Protein AF-0000000076570878 (afdb_homodimer)

Solvent-accessible surface area (backbone atoms only — not comparable to full-atom values): 19195 Å² total; per-residue (Å²): 128,80,70,72,69,64,63,52,43,42,76,38,81,51,67,54,86,70,84,73,64,88,57,46,42,65,52,24,29,23,37,37,39,27,35,62,87,38,57,29,33,36,25,44,40,26,52,68,58,99,36,77,41,71,82,36,70,34,57,38,67,75,44,36,74,38,49,40,57,62,33,54,38,59,41,52,81,84,68,78,81,51,61,27,42,38,36,24,10,52,54,16,34,38,41,32,28,35,74,43,67,39,93,84,42,74,84,57,44,41,49,40,75,73,46,77,46,79,50,98,32,37,30,41,31,49,44,57,71,30,28,62,80,68,79,78,49,56,27,40,40,37,33,32,86,83,36,78,43,77,47,60,78,55,62,69,57,51,49,53,52,49,52,54,49,47,56,50,41,56,69,59,62,58,69,120,126,80,68,72,70,64,63,50,44,42,78,39,81,52,67,53,89,70,82,72,63,90,55,47,42,65,51,25,29,23,37,37,39,29,33,62,87,40,57,28,33,35,26,44,42,26,53,67,54,102,36,78,42,71,79,34,71,32,57,38,67,75,45,37,74,38,51,39,56,63,32,52,38,59,41,53,81,83,68,78,83,50,61,26,42,38,35,23,11,53,53,16,36,38,42,31,28,37,75,42,68,38,93,84,43,75,86,55,42,41,50,41,74,73,45,76,46,79,52,101,32,36,29,40,31,49,42,59,71,30,29,64,80,68,78,78,50,56,26,40,40,36,33,33,85,83,37,79,43,78,47,60,78,55,63,67,57,52,50,52,52,51,53,53,48,49,55,50,40,58,70,61,63,63,66,122

Sequence (352 aa):
MVVRHTSFVLALPLPTSDVGSSCASVHDFSLLVCSGLEPAVVYRFPFLNRGLTPTHRVELPRSADFDHVNCACVGDLDFDGRPEIVVGTVGEQLLFYRRVEAAQNADSGRYELAYRHRMAGPVHSLLYGGDFLGDGLKCVAVLTSQGLHLLQCSLDFCIDLLASRLDSCDAETLICMVVRHTSFVLALPLPTSDVGSSCASVHDFSLLVCSGLEPAVVYRFPFLNRGLTPTHRVELPRSADFDHVNCACVGDLDFDGRPEIVVGTVGEQLLFYRRVEAAQNADSGRYELAYRHRMAGPVHSLLYGGDFLGDGLKCVAVLTSQGLHLLQCSLDFCIDLLASRLDSCDAETLIC

Organism: Mesocestoides corti (NCBI:txid53468)

pLDDT: mean 80.42, std 17.21, range [19.34, 98.12]

InterPro domains:
  IPR028994 Integrin alpha, N-terminal [SSF69318] (49-142)
  IPR029982 Kaptin [PTHR15435] (27-168)

Nearest PDB structures (foldseek):
  6x08-assembly1_A  TM=5.982E-01  e=5.195E-03  Saccharomyces cerevisiae S288C
  8adl-assembly1_L  TM=5.476E-01  e=1.228E-02  Saccharomyces cerevisiae
  8j07-assembly1_s1  TM=5.067E-01  e=6.509E-02  Homo sapiens
  8etg-assembly1_m  TM=4.281E-01  e=8.071E-02  Schizosaccharomyces pombe
  7v7b-assembly1_B  TM=3.939E-01  e=1.056E-01  Homo sapiens

Radius of gyration: 21.49 Å; Cα contacts (8 Å, |Δi|>4): 772; chains: 2; bounding box: 46×60×62 Å

Foldseek 3Di:
DPPPFDKDKDKAQFADPPPDDPDDDPQRIWMWIWTWQDFIWIQHRLPVDVGRDSPQIETDPCNNVQTTWAEKYWDDQVPPPGIWIWTFFQSQKIWIWDWDADPPDNSNIYIDGDDMDGHPGGWHYWDWDDPPVPPPFIWIWTQGPVGIDTHHDDPVSVVVVVVVVVVVCCVPPVPD/DPPVFDKDKDKAQFADPPPDDPDDDPQRIWMWIWTWQDFIWIQHRLPVDVGRDSPQIETDPCNNVQTTWAEKYWDDQVPPPGIWIWTFFQSQKIWIWDWDADPPDNSNIYIDGDDMDGHPGGWNYWDWDDPPVPPPFIWIWTQHPVGIDTHHDDPVSVVVVVVVVVVVCVVPPVPD

Structure (mmCIF, N/CA/C/O backbone):
data_AF-0000000076570878-model_v1
#
loop_
_entity.id
_entity.type
_entity.pdbx_description
1 polymer 'Uncharacterized protein'
#
loop_
_atom_site.group_PDB
_atom_site.id
_atom_site.type_symbol
_atom_site.label_atom_id
_atom_site.label_alt_id
_atom_site.label_comp_id
_atom_site.label_asym_id
_atom_site.label_entity_id
_atom_site.label_seq_id
_atom_site.pdbx_PDB_ins_code
_atom_site.Cartn_x
_atom_site.Cartn_y
_atom_site.Cartn_z
_atom_site.occupancy
_atom_site.B_iso_or_equiv
_atom_site.auth_seq_id
_atom_site.auth_comp_id
_atom_site.auth_asym_id
_atom_site.auth_atom_id
_atom_site.pdbx_PDB_model_num
ATOM 1 N N . MET A 1 1 ? 22.438 -10.258 21.359 1 19.34 1 MET A N 1
ATOM 2 C CA . MET A 1 1 ? 21.016 -10.297 21.016 1 19.34 1 MET A CA 1
ATOM 3 C C . MET A 1 1 ? 20.734 -9.492 19.75 1 19.34 1 MET A C 1
ATOM 5 O O . MET A 1 1 ? 20.922 -8.273 19.734 1 19.34 1 MET A O 1
ATOM 9 N N . VAL A 1 2 ? 21.125 -9.977 18.656 1 26.73 2 VAL A N 1
ATOM 10 C CA . VAL A 1 2 ? 21.031 -9.266 17.391 1 26.73 2 VAL A CA 1
ATOM 11 C C . VAL A 1 2 ? 19.609 -8.734 17.203 1 26.73 2 VAL A C 1
ATOM 13 O O . VAL A 1 2 ? 18.656 -9.5 17.219 1 26.73 2 VAL A O 1
ATOM 16 N N . VAL A 1 3 ? 19.375 -7.633 17.859 1 33.94 3 VAL A N 1
ATOM 17 C CA . VAL A 1 3 ? 18.125 -6.914 17.625 1 33.94 3 VAL A CA 1
ATOM 18 C C . VAL A 1 3 ? 17.828 -6.895 16.125 1 33.94 3 VAL A C 1
ATOM 20 O O . VAL A 1 3 ? 18.594 -6.336 15.336 1 33.94 3 VAL A O 1
ATOM 23 N N . ARG A 1 4 ? 17.391 -7.996 15.633 1 40 4 ARG A N 1
ATOM 24 C CA . ARG A 1 4 ? 16.969 -8 14.234 1 40 4 ARG A CA 1
ATOM 25 C C . ARG A 1 4 ? 16.219 -6.727 13.883 1 40 4 ARG A C 1
ATOM 27 O O . ARG A 1 4 ? 15.18 -6.426 14.492 1 40 4 ARG A O 1
ATOM 34 N N . HIS A 1 5 ? 17.031 -5.637 13.703 1 49.31 5 HIS A N 1
ATOM 35 C CA . HIS A 1 5 ? 16.469 -4.379 13.25 1 49.31 5 HIS A CA 1
ATOM 36 C C . HIS A 1 5 ? 15.43 -4.613 12.148 1 49.31 5 HIS A C 1
ATOM 38 O O . HIS A 1 5 ? 15.742 -5.219 11.117 1 49.31 5 HIS A O 1
ATOM 44 N N . THR A 1 6 ? 14.188 -4.863 12.555 1 62.09 6 THR A N 1
ATOM 45 C CA . THR A 1 6 ? 13.109 -5.184 11.625 1 62.09 6 THR A CA 1
ATOM 46 C C . THR A 1 6 ? 12.805 -3.988 10.727 1 62.09 6 THR A C 1
ATOM 48 O O . THR A 1 6 ? 12.508 -2.895 11.211 1 62.09 6 THR A O 1
ATOM 51 N N . SER A 1 7 ? 13.539 -3.887 9.547 1 73.88 7 SER A N 1
ATOM 52 C CA . SER A 1 7 ? 13.242 -2.848 8.57 1 73.88 7 SER A CA 1
ATOM 53 C C . SER A 1 7 ? 12.156 -3.303 7.594 1 73.88 7 SER A C 1
ATOM 55 O O . SER A 1 7 ? 11.984 -4.5 7.371 1 73.88 7 SER A O 1
ATOM 57 N N . PHE A 1 8 ? 11.227 -2.359 7.344 1 81.5 8 PHE A N 1
ATOM 58 C CA . PHE A 1 8 ? 10.289 -2.666 6.277 1 81.5 8 PHE A CA 1
ATOM 59 C C . PHE A 1 8 ? 10.273 -1.558 5.23 1 81.5 8 PHE A C 1
ATOM 61 O O . PHE A 1 8 ? 10.688 -0.431 5.508 1 81.5 8 PHE A O 1
ATOM 68 N N . VAL A 1 9 ? 9.961 -1.953 4.055 1 86.12 9 VAL A N 1
ATOM 69 C CA . VAL A 1 9 ? 10 -1.054 2.906 1 86.12 9 VAL A CA 1
ATOM 70 C C . VAL A 1 9 ? 8.609 -0.957 2.279 1 86.12 9 VAL A C 1
ATOM 72 O O . VAL A 1 9 ? 7.949 -1.975 2.064 1 86.12 9 VAL A O 1
ATOM 75 N N . LEU A 1 10 ? 8.25 0.24 2.018 1 88.69 10 LEU A N 1
ATOM 76 C CA . LEU A 1 10 ? 6.98 0.502 1.347 1 88.69 10 LEU A CA 1
ATOM 77 C C . LEU A 1 10 ? 7.203 1.235 0.028 1 88.69 10 LEU A C 1
ATOM 79 O O . LEU A 1 10 ? 8.023 2.152 -0.046 1 88.69 10 LEU A O 1
ATOM 83 N N . ALA A 1 11 ? 6.504 0.812 -0.961 1 85.5 11 ALA A N 1
ATOM 84 C CA . ALA A 1 11 ? 6.496 1.554 -2.219 1 85.5 11 ALA A CA 1
ATOM 85 C C . ALA A 1 11 ? 5.438 2.654 -2.199 1 85.5 11 ALA A C 1
ATOM 87 O O . ALA A 1 11 ? 4.277 2.402 -1.871 1 85.5 11 ALA A O 1
ATOM 88 N N . LEU A 1 12 ? 5.887 3.801 -2.518 1 89 12 LEU A N 1
ATOM 89 C CA . LEU A 1 12 ? 4.992 4.953 -2.541 1 89 12 LEU A CA 1
ATOM 90 C C . LEU A 1 12 ? 4.867 5.516 -3.953 1 89 12 LEU A C 1
ATOM 92 O O . LEU A 1 12 ? 5.879 5.797 -4.602 1 89 12 LEU A O 1
ATOM 96 N N . PRO A 1 13 ? 3.684 5.664 -4.449 1 85.31 13 PRO A N 1
ATOM 97 C CA . PRO A 1 13 ? 3.531 6.328 -5.746 1 85.31 13 PRO A CA 1
ATOM 98 C C . PRO A 1 13 ? 3.738 7.836 -5.668 1 85.31 13 PRO A C 1
ATOM 100 O O . PRO A 1 13 ? 2.838 8.57 -5.246 1 85.31 13 PRO A O 1
ATOM 103 N N . LEU A 1 14 ? 4.891 8.273 -5.957 1 85.44 14 LEU A N 1
ATOM 104 C CA . LEU A 1 14 ? 5.258 9.688 -5.98 1 85.44 14 LEU A CA 1
ATOM 105 C C . LEU A 1 14 ? 5.727 10.102 -7.371 1 85.44 14 LEU A C 1
ATOM 107 O O . LEU A 1 14 ? 6.918 10.039 -7.676 1 85.44 14 LEU A O 1
ATOM 111 N N . PRO A 1 15 ? 4.684 10.406 -8.211 1 73.62 15 PRO A N 1
ATOM 112 C CA . PRO A 1 15 ? 5.039 10.703 -9.602 1 73.62 15 PRO A CA 1
ATOM 113 C C . PRO A 1 15 ? 6.016 11.867 -9.727 1 73.62 15 PRO A C 1
ATOM 115 O O . PRO A 1 15 ? 6.027 12.758 -8.875 1 73.62 15 PRO A O 1
ATOM 118 N N . THR A 1 16 ? 6.844 11.531 -10.664 1 65.25 16 THR A N 1
ATOM 119 C CA . THR A 1 16 ? 7.711 12.648 -11.031 1 65.25 16 THR A CA 1
ATOM 120 C C . THR A 1 16 ? 6.922 13.711 -11.789 1 65.25 16 THR A C 1
ATOM 122 O O . THR A 1 16 ? 5.816 13.453 -12.266 1 65.25 16 THR A O 1
ATOM 125 N N . SER A 1 17 ? 7.043 14.977 -11.586 1 55.97 17 SER A N 1
ATOM 126 C CA . SER A 1 17 ? 6.379 16.125 -12.188 1 55.97 17 SER A CA 1
ATOM 127 C C . SER A 1 17 ? 5.832 15.797 -13.57 1 55.97 17 SER 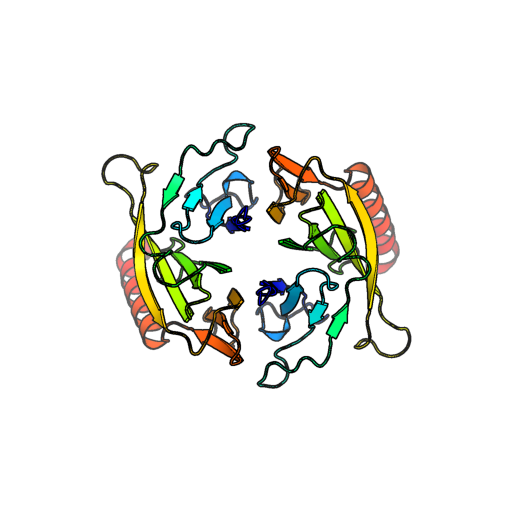A C 1
ATOM 129 O O . SER A 1 17 ? 5.051 16.562 -14.133 1 55.97 17 SER A O 1
ATOM 131 N N . ASP A 1 18 ? 6.207 14.664 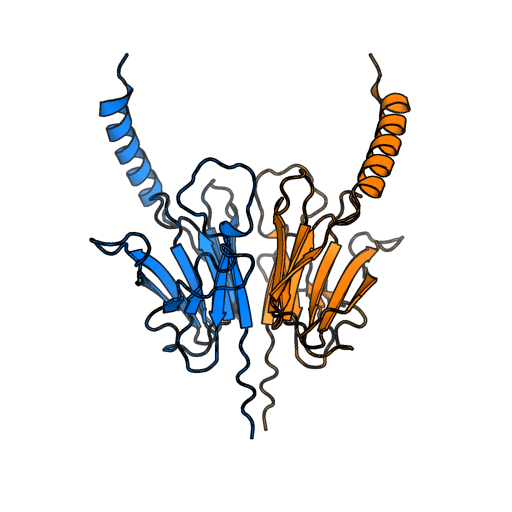-14.188 1 49.09 18 ASP A N 1
ATOM 132 C CA . ASP A 1 18 ? 5.773 14.641 -15.578 1 49.09 18 ASP A CA 1
ATOM 133 C C . ASP A 1 18 ? 4.348 14.109 -15.703 1 49.09 18 ASP A C 1
ATOM 135 O O . ASP A 1 18 ? 4.07 12.961 -15.344 1 49.09 18 ASP A O 1
ATOM 139 N N . VAL A 1 19 ? 3.309 14.992 -15.406 1 48.91 19 VAL A N 1
ATOM 140 C CA . VAL A 1 19 ? 1.851 14.945 -15.43 1 48.91 19 VAL A CA 1
ATOM 141 C C . VAL A 1 19 ? 1.383 13.914 -16.453 1 48.91 19 VAL A C 1
ATOM 143 O O . VAL A 1 19 ? 0.275 13.383 -16.344 1 48.91 19 VAL A O 1
ATOM 146 N N . GLY A 1 20 ? 2.074 13.688 -17.531 1 43.69 20 GLY A N 1
ATOM 147 C CA . GLY A 1 20 ? 1.365 13.273 -18.734 1 43.69 20 GLY A CA 1
ATOM 148 C C . GLY A 1 20 ? 1.377 11.773 -18.938 1 43.69 20 GLY A C 1
ATOM 149 O O . GLY A 1 20 ? 0.851 11.273 -19.938 1 43.69 20 GLY A O 1
ATOM 150 N N . SER A 1 21 ? 2.256 11.055 -18.359 1 48.81 21 SER A N 1
ATOM 151 C CA . SER A 1 21 ? 2.33 9.719 -18.953 1 48.81 21 SER A CA 1
ATOM 152 C C . SER A 1 21 ? 1.403 8.75 -18.234 1 48.81 21 SER A C 1
ATOM 154 O O . SER A 1 21 ? 1.373 8.703 -17 1 48.81 21 SER A O 1
ATOM 156 N N . SER A 1 22 ? 0.279 8.453 -18.812 1 52.78 22 SER A N 1
ATOM 157 C CA . SER A 1 22 ? -0.758 7.488 -18.469 1 52.78 22 SER A CA 1
ATOM 158 C C . SER A 1 22 ? -0.151 6.164 -18.016 1 52.78 22 SER A C 1
ATOM 160 O O . SER A 1 22 ? -0.85 5.309 -17.469 1 52.78 22 SER A O 1
ATOM 162 N N . CYS A 1 23 ? 1.191 6.004 -18.328 1 58.09 23 CYS A N 1
ATOM 163 C CA . CYS A 1 23 ? 1.759 4.691 -18.047 1 58.09 23 CYS A CA 1
ATOM 164 C C . CYS A 1 23 ? 2.592 4.719 -16.766 1 58.09 23 CYS A C 1
ATOM 166 O O . CYS A 1 23 ? 3.529 5.512 -16.656 1 58.09 23 CYS A O 1
ATOM 168 N N . ALA A 1 24 ? 2.109 4.184 -15.758 1 65.94 24 ALA A N 1
ATOM 169 C CA . ALA A 1 24 ? 2.887 4.066 -14.531 1 65.94 24 ALA A CA 1
ATOM 170 C C . ALA A 1 24 ? 4.258 3.453 -14.805 1 65.94 24 ALA A C 1
ATOM 172 O O . ALA A 1 24 ? 4.363 2.438 -15.492 1 65.94 24 ALA A O 1
ATOM 173 N N . SER A 1 25 ? 5.301 4.289 -14.68 1 74.5 25 SER A N 1
ATOM 174 C CA . SER A 1 25 ? 6.684 3.836 -14.797 1 74.5 25 SER A CA 1
ATOM 175 C C . SER A 1 25 ? 7.289 3.559 -13.422 1 74.5 25 SER A C 1
ATOM 177 O O . SER A 1 25 ? 6.809 4.074 -12.414 1 74.5 25 SER A O 1
ATOM 179 N N . VAL A 1 26 ? 8.188 2.637 -13.383 1 75.25 26 VAL A N 1
ATOM 180 C CA . VAL A 1 26 ? 8.875 2.332 -12.133 1 75.25 26 VAL A CA 1
ATOM 181 C C . VAL A 1 26 ? 9.484 3.607 -11.562 1 75.25 26 VAL A C 1
ATOM 183 O O . VAL A 1 26 ? 9.664 3.721 -10.344 1 75.25 26 VAL A O 1
ATOM 186 N N . HIS A 1 27 ? 9.656 4.586 -12.398 1 76.81 27 HIS A N 1
ATOM 187 C CA . HIS A 1 27 ? 10.273 5.836 -11.961 1 76.81 27 HIS A CA 1
ATOM 188 C C . HIS A 1 27 ? 9.289 6.699 -11.188 1 76.81 27 HIS A C 1
ATOM 190 O O . HIS A 1 27 ? 9.68 7.68 -10.547 1 76.81 27 HIS A O 1
ATOM 196 N N . ASP A 1 28 ? 8.086 6.266 -11.227 1 78.94 28 ASP A N 1
ATOM 197 C CA . ASP A 1 28 ? 7.055 7.043 -10.547 1 78.94 28 ASP A CA 1
ATOM 198 C C . ASP A 1 28 ? 6.902 6.602 -9.094 1 78.94 28 ASP A C 1
ATOM 200 O O . ASP A 1 28 ? 6.074 7.141 -8.359 1 78.94 28 ASP A O 1
ATOM 204 N N . PHE A 1 29 ? 7.789 5.691 -8.742 1 83.38 29 PHE A N 1
ATOM 205 C CA . PHE A 1 29 ? 7.656 5.18 -7.383 1 83.38 29 PHE A CA 1
ATOM 206 C C . PHE A 1 29 ? 8.891 5.512 -6.555 1 83.38 29 PHE A C 1
ATOM 208 O O . PHE A 1 29 ? 10.008 5.547 -7.078 1 83.38 29 PHE A O 1
ATOM 215 N N . SER A 1 30 ? 8.656 5.805 -5.355 1 88.25 30 SER A N 1
ATOM 216 C CA . SER A 1 30 ? 9.695 5.98 -4.348 1 88.25 30 SER A CA 1
ATOM 217 C C . SER A 1 30 ? 9.617 4.898 -3.273 1 88.25 30 SER A C 1
ATOM 219 O O . SER A 1 30 ? 8.633 4.156 -3.209 1 88.25 30 SER A O 1
ATOM 221 N N . LEU A 1 31 ? 10.656 4.812 -2.535 1 89.75 31 LEU A N 1
ATOM 222 C CA . LEU A 1 31 ? 10.688 3.812 -1.472 1 89.75 31 LEU A CA 1
ATOM 223 C C . LEU A 1 31 ? 10.773 4.48 -0.103 1 89.75 31 LEU A C 1
ATOM 225 O O . LEU A 1 31 ? 11.578 5.391 0.099 1 89.75 31 LEU A O 1
ATOM 229 N N . LEU A 1 32 ? 9.875 4.062 0.724 1 92.44 32 LEU A N 1
ATOM 230 C CA . LEU A 1 32 ? 9.969 4.445 2.129 1 92.44 32 LEU A CA 1
ATOM 231 C C . LEU A 1 32 ? 10.562 3.316 2.963 1 92.44 32 LEU A C 1
ATOM 233 O O . LEU A 1 32 ? 10.008 2.219 3.02 1 92.44 32 LEU A O 1
ATOM 237 N N . VAL A 1 33 ? 11.633 3.609 3.566 1 91.31 33 VAL A N 1
ATOM 238 C CA . VAL A 1 33 ? 12.312 2.637 4.414 1 91.31 33 VAL A CA 1
ATOM 239 C C . VAL A 1 33 ? 12.141 3.023 5.883 1 91.31 33 VAL A C 1
ATOM 241 O O . VAL A 1 33 ? 12.477 4.145 6.277 1 91.31 33 VAL A O 1
ATOM 244 N N . CYS A 1 34 ? 11.586 2.1 6.547 1 91.19 34 CYS A N 1
ATOM 245 C CA . CYS A 1 34 ? 11.352 2.318 7.969 1 91.19 34 CYS A CA 1
ATOM 246 C C . CYS A 1 34 ? 12.156 1.336 8.812 1 91.19 34 CYS A C 1
ATOM 248 O O . CYS A 1 34 ? 12.273 0.16 8.461 1 91.19 34 CYS A O 1
ATOM 250 N N . SER A 1 35 ? 12.758 1.812 9.758 1 83.12 35 SER A N 1
ATOM 251 C CA . SER A 1 35 ? 13.531 1.003 10.695 1 83.12 35 SER A CA 1
ATOM 252 C C . SER A 1 35 ? 13.227 1.389 12.141 1 83.12 35 SER A C 1
ATOM 254 O O . SER A 1 35 ? 12.586 2.408 12.398 1 83.12 35 SER A O 1
ATOM 256 N N . GLY A 1 36 ? 13.617 0.394 12.961 1 77.56 36 GLY A N 1
ATOM 257 C CA . GLY A 1 36 ? 13.445 0.714 14.375 1 77.56 36 GLY A CA 1
ATOM 258 C C . GLY A 1 36 ? 14.383 1.807 14.852 1 77.56 36 GLY A C 1
ATOM 259 O O . GLY A 1 36 ? 15.555 1.834 14.484 1 77.56 36 GLY A O 1
ATOM 260 N N . LEU A 1 37 ? 14.047 2.709 15.539 1 80.12 37 LEU A N 1
ATOM 261 C CA . LEU A 1 37 ? 14.742 3.73 16.312 1 80.12 37 LEU A CA 1
ATOM 262 C C . LEU A 1 37 ? 15.43 4.734 15.398 1 80.12 37 LEU A C 1
ATOM 264 O O . LEU A 1 37 ? 16.219 5.57 15.859 1 80.12 37 LEU A O 1
ATOM 268 N N . GLU A 1 38 ? 15.438 4.637 13.977 1 88.94 38 GLU A N 1
ATOM 269 C CA . GLU A 1 38 ? 15.945 5.617 13.023 1 88.94 38 GLU A CA 1
ATOM 270 C C . GLU A 1 38 ? 14.805 6.273 12.25 1 88.94 38 GLU A C 1
ATOM 272 O O . GLU A 1 38 ? 13.742 5.676 12.07 1 88.94 38 GLU A O 1
ATOM 277 N N . PRO A 1 39 ? 15.156 7.465 11.953 1 93.5 39 PRO A N 1
ATOM 278 C CA . PRO A 1 39 ? 14.117 8.117 11.148 1 93.5 39 PRO A CA 1
ATOM 279 C C . PRO A 1 39 ? 13.828 7.383 9.844 1 93.5 39 PRO A C 1
ATOM 281 O O . PRO A 1 39 ? 14.734 6.785 9.258 1 93.5 39 PRO A O 1
ATOM 284 N N . ALA A 1 40 ? 12.586 7.375 9.477 1 95.5 40 ALA A N 1
ATOM 285 C CA . ALA A 1 40 ? 12.211 6.828 8.18 1 95.5 40 ALA A CA 1
ATOM 286 C C . ALA A 1 40 ? 12.859 7.621 7.043 1 95.5 40 ALA A C 1
ATOM 288 O O . ALA A 1 40 ? 13.062 8.828 7.16 1 95.5 40 ALA A O 1
ATOM 289 N N . VAL A 1 41 ? 13.172 6.918 5.949 1 93.81 41 VAL A N 1
ATOM 290 C CA . VAL A 1 41 ? 13.883 7.527 4.828 1 93.81 41 VAL A CA 1
ATOM 291 C C . VAL A 1 41 ? 13.133 7.242 3.527 1 93.81 41 VAL A C 1
ATOM 293 O O . VAL A 1 41 ? 12.672 6.121 3.303 1 93.81 41 VAL A O 1
ATOM 296 N N . VAL A 1 42 ? 13.016 8.266 2.73 1 93.25 42 VAL A N 1
ATOM 297 C CA . VAL A 1 42 ? 12.422 8.125 1.405 1 93.25 42 VAL A CA 1
ATOM 298 C C . VAL A 1 42 ? 13.523 8.133 0.344 1 93.25 42 VAL A C 1
ATOM 300 O O . VAL A 1 42 ? 14.344 9.055 0.304 1 93.25 42 VAL A O 1
ATOM 303 N N . TYR A 1 43 ? 13.555 7.145 -0.414 1 89.19 43 TYR A N 1
ATOM 304 C CA . TYR A 1 43 ? 14.398 7.105 -1.603 1 89.19 43 TYR A CA 1
ATOM 305 C C . TYR A 1 43 ? 13.602 7.473 -2.85 1 89.19 43 TYR A C 1
ATOM 307 O O . TYR A 1 43 ? 12.734 6.715 -3.283 1 89.19 43 TYR A O 1
ATOM 315 N N . ARG A 1 44 ? 13.977 8.516 -3.332 1 86.06 44 ARG A N 1
ATOM 316 C CA . ARG A 1 44 ? 13.273 8.984 -4.52 1 86.06 44 ARG A CA 1
ATOM 317 C C . ARG A 1 44 ? 13.93 8.453 -5.789 1 86.06 44 ARG A C 1
ATOM 319 O O . ARG A 1 44 ? 15.164 8.383 -5.871 1 86.06 44 ARG A O 1
ATOM 326 N N . PHE A 1 45 ? 13.172 8.031 -6.746 1 79.56 45 PHE A N 1
ATOM 327 C CA . PHE A 1 45 ? 13.609 7.535 -8.047 1 79.56 45 PHE A CA 1
ATOM 328 C C . PHE A 1 45 ? 14.672 6.461 -7.887 1 79.56 45 PHE A C 1
ATOM 330 O O . PHE A 1 45 ? 15.727 6.523 -8.523 1 79.56 45 PHE A O 1
ATOM 337 N N . PRO A 1 46 ? 14.375 5.527 -7.16 1 77.19 46 PRO A N 1
ATOM 338 C CA . PRO A 1 46 ? 15.406 4.527 -6.871 1 77.19 46 PRO A CA 1
ATOM 339 C C . PRO A 1 46 ? 15.75 3.666 -8.086 1 77.19 46 PRO A C 1
ATOM 341 O O . PRO A 1 46 ? 16.797 3.012 -8.102 1 77.19 46 PRO A O 1
ATOM 344 N N . PHE A 1 47 ? 14.984 3.738 -9.078 1 73.5 47 PHE A N 1
ATOM 345 C CA . PHE A 1 47 ? 15.172 2.793 -10.172 1 73.5 47 PHE A CA 1
ATOM 346 C C . PHE A 1 47 ? 15.594 3.518 -11.445 1 73.5 47 PHE A C 1
ATOM 348 O O . PHE A 1 47 ? 15.484 2.965 -12.547 1 73.5 47 PHE A O 1
ATOM 355 N N . LEU A 1 48 ? 15.891 4.672 -11.398 1 64.62 48 LEU A N 1
ATOM 356 C CA . LEU A 1 48 ? 16.25 5.445 -12.586 1 64.62 48 LEU A CA 1
ATOM 357 C C . LEU A 1 48 ? 17.438 4.809 -13.305 1 64.62 48 LEU A C 1
ATOM 359 O O . LEU A 1 48 ? 17.453 4.727 -14.531 1 64.62 48 LEU A O 1
ATOM 363 N N . ASN A 1 49 ? 18.453 4.441 -12.578 1 58.88 49 ASN A N 1
ATOM 364 C CA . ASN A 1 49 ? 19.625 3.896 -13.273 1 58.88 49 ASN A CA 1
ATOM 365 C C . ASN A 1 49 ? 19.703 2.379 -13.133 1 58.88 49 ASN A C 1
ATOM 367 O O . ASN A 1 49 ? 19.938 1.862 -12.039 1 58.88 49 ASN A O 1
ATOM 371 N N . ARG A 1 50 ? 19.141 1.673 -14.18 1 56.47 50 ARG A N 1
ATOM 372 C CA . ARG A 1 50 ? 19.172 0.221 -14.32 1 56.47 50 ARG A CA 1
ATOM 373 C C . ARG A 1 50 ? 19.609 -0.442 -13.016 1 56.47 50 ARG A C 1
ATOM 375 O O . ARG A 1 50 ? 19.875 -1.646 -12.984 1 56.47 50 ARG A O 1
ATOM 382 N N . GLY A 1 51 ? 19.422 0.268 -11.891 1 58.72 51 GLY A N 1
ATOM 383 C CA . GLY A 1 51 ? 19.703 -0.267 -10.57 1 58.72 51 GLY A CA 1
ATOM 384 C C . GLY A 1 51 ? 19.109 0.558 -9.445 1 58.72 51 GLY A C 1
ATOM 385 O O . GLY A 1 51 ? 18.438 1.569 -9.695 1 58.72 51 GLY A O 1
ATOM 386 N N . LEU A 1 52 ? 19.031 -0.153 -8.281 1 61.88 52 LEU A N 1
ATOM 387 C CA . LEU A 1 52 ? 18.625 0.585 -7.094 1 61.88 52 LEU A CA 1
ATOM 388 C C . LEU A 1 52 ? 19.688 1.611 -6.699 1 61.88 52 LEU A C 1
ATOM 390 O O . LEU A 1 52 ? 20.781 1.244 -6.273 1 61.88 52 LEU A O 1
ATOM 394 N N . THR A 1 53 ? 19.703 2.779 -7.395 1 61.94 53 THR A N 1
ATOM 395 C CA . THR A 1 53 ? 20.641 3.809 -6.961 1 61.94 53 THR A CA 1
ATOM 396 C C . THR A 1 53 ? 19.969 4.789 -6.008 1 61.94 53 THR A C 1
ATOM 398 O O . THR A 1 53 ? 19.047 5.508 -6.402 1 61.94 53 THR A O 1
ATOM 401 N N . PRO A 1 54 ? 20.359 4.586 -4.758 1 62.38 54 PRO A N 1
ATOM 402 C CA . PRO A 1 54 ? 19.766 5.484 -3.76 1 62.38 54 PRO A CA 1
ATOM 403 C C . PRO A 1 54 ? 20.328 6.898 -3.834 1 62.38 54 PRO A C 1
ATOM 405 O O . PRO A 1 54 ? 20.906 7.391 -2.857 1 62.38 54 PRO A O 1
ATOM 408 N N . THR A 1 55 ? 20.25 7.52 -4.969 1 64.88 55 THR A N 1
ATOM 409 C CA . THR A 1 55 ? 20.906 8.812 -5.082 1 64.88 55 THR A CA 1
ATOM 410 C C . THR A 1 55 ? 20.078 9.906 -4.414 1 64.88 55 THR A C 1
ATOM 412 O O . THR A 1 55 ? 20.625 10.93 -3.992 1 64.88 55 THR A O 1
ATOM 415 N N . HIS A 1 56 ? 18.875 9.641 -4.105 1 80.38 56 HIS A N 1
ATOM 416 C CA . HIS A 1 56 ? 18.047 10.695 -3.531 1 80.38 56 HIS A CA 1
ATOM 417 C C . HIS A 1 56 ? 17.375 10.227 -2.244 1 80.38 56 HIS A C 1
ATOM 419 O O . HIS A 1 56 ? 16.188 9.922 -2.238 1 80.38 56 HIS A O 1
ATOM 425 N N . ARG A 1 57 ? 18.234 10.211 -1.276 1 87.75 57 ARG A N 1
ATOM 426 C CA . ARG A 1 57 ? 17.781 9.805 0.053 1 87.75 57 ARG A CA 1
ATOM 427 C C . ARG A 1 57 ? 17.344 11.008 0.881 1 87.75 57 ARG A C 1
ATOM 429 O O . ARG A 1 57 ? 18.125 11.938 1.093 1 87.75 57 ARG A O 1
ATOM 436 N N . VAL A 1 58 ? 16.125 10.953 1.334 1 91.62 58 VAL A N 1
ATOM 437 C CA . VAL A 1 58 ? 15.602 12.078 2.107 1 91.62 58 VAL A CA 1
ATOM 438 C C . VAL A 1 58 ? 14.961 11.562 3.393 1 91.62 58 VAL A C 1
ATOM 440 O O . VAL A 1 58 ? 14.117 10.664 3.355 1 91.62 58 VAL A O 1
ATOM 443 N N . GLU A 1 59 ? 15.305 12.164 4.473 1 94.12 59 GLU A N 1
ATOM 444 C CA . GLU A 1 59 ? 14.781 11.742 5.773 1 94.12 59 GLU A CA 1
ATOM 445 C C . GLU A 1 59 ? 13.453 12.422 6.082 1 94.12 59 GLU A C 1
ATOM 447 O O . GLU A 1 59 ? 13.234 13.578 5.695 1 94.12 59 GLU A O 1
ATOM 452 N N . LEU A 1 60 ? 12.633 11.664 6.75 1 96.44 60 LEU A N 1
ATOM 453 C CA . LEU A 1 60 ? 11.43 12.25 7.332 1 96.44 60 LEU A CA 1
ATOM 454 C C . LEU A 1 60 ? 11.688 12.68 8.773 1 96.44 60 LEU A C 1
ATOM 456 O O . LEU A 1 60 ? 11.727 11.852 9.68 1 96.44 60 LEU A O 1
ATOM 460 N N . PRO A 1 61 ? 11.766 13.961 8.938 1 96.56 61 PRO A N 1
ATOM 461 C CA . PRO A 1 61 ? 12.148 14.43 10.266 1 96.56 61 PRO A CA 1
ATOM 462 C C . PRO A 1 61 ? 11.133 14.047 11.344 1 96.56 61 PRO A C 1
ATOM 464 O O . PRO A 1 61 ? 9.93 14.055 11.086 1 96.56 61 PRO A O 1
ATOM 467 N N . ARG A 1 62 ? 11.617 13.68 12.492 1 95.94 62 ARG A N 1
ATOM 468 C CA . ARG A 1 62 ? 10.836 13.43 13.703 1 95.94 62 ARG A CA 1
ATOM 469 C C . ARG A 1 62 ? 10 12.164 13.562 1 95.94 62 ARG A C 1
ATOM 471 O O . ARG A 1 62 ? 9.109 11.906 14.375 1 95.94 62 ARG A O 1
ATOM 478 N N . SER A 1 63 ? 10.242 11.398 12.508 1 95.94 63 SER A N 1
ATOM 479 C CA . SER A 1 63 ? 9.461 10.18 12.297 1 95.94 63 SER A CA 1
ATOM 480 C C . SER A 1 63 ? 9.812 9.109 13.328 1 95.94 63 SER A C 1
ATOM 482 O O . SER A 1 63 ? 9.039 8.18 13.555 1 95.94 63 SER A O 1
ATOM 484 N N . ALA A 1 64 ? 10.945 9.242 13.961 1 93.5 64 ALA A N 1
ATOM 485 C CA . ALA A 1 64 ? 11.383 8.258 14.938 1 93.5 64 ALA A CA 1
ATOM 486 C C . ALA A 1 64 ? 10.961 8.656 16.344 1 93.5 64 ALA A C 1
ATOM 488 O O . ALA A 1 64 ? 11.18 7.902 17.297 1 93.5 64 ALA A O 1
ATOM 489 N N . ASP A 1 65 ? 10.336 9.797 16.484 1 94.81 65 ASP A N 1
ATOM 490 C CA . ASP A 1 65 ? 10.008 10.336 17.797 1 94.81 65 ASP A CA 1
ATOM 491 C C . ASP A 1 65 ? 8.859 9.562 18.453 1 94.81 65 ASP A C 1
ATOM 493 O O . ASP A 1 65 ? 8.648 9.656 19.656 1 94.81 65 ASP A O 1
ATOM 497 N N . PHE A 1 66 ? 8.07 8.867 17.703 1 92.94 66 PHE A N 1
ATOM 498 C CA . PHE A 1 66 ? 6.844 8.25 18.203 1 92.94 66 PHE A CA 1
ATOM 499 C C . PHE A 1 66 ? 6.832 6.754 17.891 1 92.94 66 PHE A C 1
ATOM 501 O O . PHE A 1 66 ? 5.879 6.242 17.297 1 92.94 66 PHE A O 1
ATOM 508 N N . ASP A 1 67 ? 7.855 6.125 18.266 1 89.69 67 ASP A N 1
ATOM 509 C CA . ASP A 1 67 ? 7.996 4.688 18.062 1 89.69 67 ASP A CA 1
ATOM 510 C C . ASP A 1 67 ? 8.117 4.355 16.578 1 89.69 67 ASP A C 1
ATOM 512 O O . ASP A 1 67 ? 8.43 5.227 15.758 1 89.69 67 ASP A O 1
ATOM 516 N N . HIS A 1 68 ? 7.824 3.158 16.156 1 89 68 HIS A N 1
ATOM 517 C CA . HIS A 1 68 ? 8.078 2.652 14.812 1 89 68 HIS A CA 1
ATOM 518 C C . HIS A 1 68 ? 7.008 3.119 13.836 1 89 68 HIS A C 1
ATOM 520 O O . HIS A 1 68 ? 5.816 3.109 14.156 1 89 68 HIS A O 1
ATOM 526 N N . VAL A 1 69 ? 7.523 3.537 12.672 1 92.12 69 VAL A N 1
ATOM 527 C CA . VAL A 1 69 ? 6.609 3.754 11.555 1 92.12 69 VAL A CA 1
ATOM 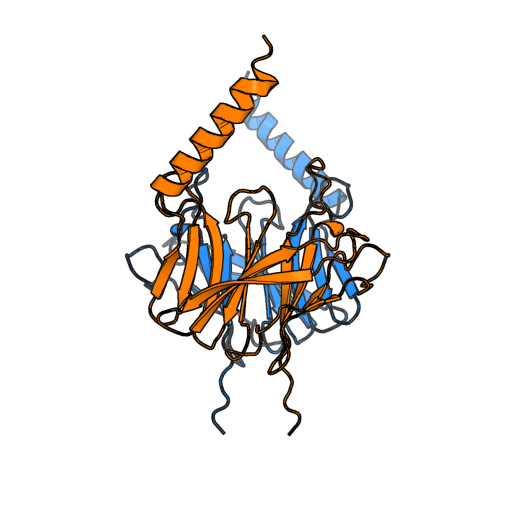528 C C . VAL A 1 69 ? 6.121 2.41 11.016 1 92.12 69 VAL A C 1
ATOM 530 O O . VAL A 1 69 ? 6.926 1.513 10.75 1 92.12 69 VAL A O 1
ATOM 533 N N . ASN A 1 70 ? 4.84 2.289 10.812 1 88.75 70 ASN A N 1
ATOM 534 C CA . ASN A 1 70 ? 4.273 0.987 10.477 1 88.75 70 ASN A CA 1
ATOM 535 C C . ASN A 1 70 ? 3.568 1.018 9.125 1 88.75 70 ASN A C 1
ATOM 537 O O . ASN A 1 70 ? 3.42 -0.019 8.469 1 88.75 70 ASN A O 1
ATOM 541 N N . CYS A 1 71 ? 3.115 2.109 8.719 1 92.75 71 CYS A N 1
ATOM 542 C CA . CYS A 1 71 ? 2.338 2.23 7.488 1 92.75 71 CYS A CA 1
ATOM 543 C C . CYS A 1 71 ? 2.461 3.633 6.902 1 92.75 71 CYS A C 1
ATOM 545 O O . CYS A 1 71 ? 3.004 4.531 7.543 1 92.75 71 CYS A O 1
ATOM 547 N N . ALA A 1 72 ? 1.998 3.736 5.648 1 95.38 72 ALA A N 1
ATOM 548 C CA . ALA A 1 72 ? 2.062 5.031 4.977 1 95.38 72 ALA A CA 1
ATOM 549 C C . ALA A 1 72 ? 1.104 5.082 3.791 1 95.38 72 ALA A C 1
ATOM 551 O O . ALA A 1 72 ? 0.674 4.039 3.287 1 95.38 72 ALA A O 1
ATOM 552 N N . CYS A 1 73 ? 0.758 6.207 3.436 1 93.88 73 CYS A N 1
ATOM 553 C CA . CYS A 1 73 ? 0.045 6.477 2.191 1 93.88 73 CYS A CA 1
ATOM 554 C C . CYS A 1 73 ? 0.432 7.84 1.626 1 93.88 73 CYS A C 1
ATOM 556 O O . CYS A 1 73 ? 1.135 8.609 2.281 1 93.88 73 CYS A O 1
ATOM 558 N N . VAL A 1 74 ? 0.104 8.023 0.371 1 93.88 74 VAL A N 1
ATOM 559 C CA . VAL A 1 74 ? 0.418 9.273 -0.321 1 93.88 74 VAL A CA 1
ATOM 560 C C . VAL A 1 74 ? -0.844 9.836 -0.971 1 93.88 74 VAL A C 1
ATOM 562 O O . VAL A 1 74 ? -1.696 9.078 -1.442 1 93.88 74 VAL A O 1
ATOM 565 N N . GLY A 1 75 ? -0.909 11.109 -0.983 1 91.25 75 GLY A N 1
ATOM 566 C CA . GLY A 1 75 ? -1.997 11.789 -1.665 1 91.25 75 GLY A CA 1
ATOM 567 C C . GLY A 1 75 ? -1.886 13.305 -1.601 1 91.25 75 GLY A C 1
ATOM 568 O O . GLY A 1 75 ? -1.127 13.844 -0.792 1 91.25 75 GLY A O 1
ATOM 569 N N . ASP A 1 76 ? -2.598 13.93 -2.564 1 90.62 76 ASP A N 1
ATOM 570 C CA . ASP A 1 76 ? -2.697 15.383 -2.527 1 90.62 76 ASP A CA 1
ATOM 571 C C . ASP A 1 76 ? -3.711 15.844 -1.481 1 90.62 76 ASP A C 1
ATOM 573 O O . ASP A 1 76 ? -4.879 16.078 -1.804 1 90.62 76 ASP A O 1
ATOM 577 N N . LEU A 1 77 ? -3.258 16.031 -0.28 1 89.88 77 LEU A N 1
ATOM 578 C CA . LEU A 1 77 ? -4.152 16.219 0.857 1 89.88 77 LEU A CA 1
ATOM 579 C C . LEU A 1 77 ? -4.5 17.703 1.034 1 89.88 77 LEU A C 1
ATOM 581 O O . LEU A 1 77 ? -5.523 18.031 1.633 1 89.88 77 LEU A O 1
ATOM 585 N N . ASP A 1 78 ? -3.707 18.594 0.556 1 86.44 78 ASP A N 1
ATOM 586 C CA . ASP A 1 78 ? -4.008 20.016 0.68 1 86.44 78 ASP A CA 1
ATOM 587 C C . ASP A 1 78 ? -4.445 20.594 -0.66 1 86.44 78 ASP A C 1
ATOM 589 O O . ASP A 1 78 ? -4.586 21.812 -0.794 1 86.44 78 ASP A O 1
ATOM 593 N N . PHE A 1 79 ? -4.445 19.766 -1.708 1 87.19 79 PHE A N 1
ATOM 594 C CA . PHE A 1 79 ? -5.035 20.078 -3.004 1 87.19 79 PHE A CA 1
ATOM 595 C C . PHE A 1 79 ? -4.156 21.047 -3.777 1 87.19 79 PHE A C 1
ATOM 597 O O . PHE A 1 79 ? -4.656 21.875 -4.539 1 87.19 79 PHE A O 1
ATOM 604 N N . ASP A 1 80 ? -2.895 21.047 -3.625 1 85.69 80 ASP A N 1
ATOM 605 C CA . ASP A 1 80 ? -2.004 21.922 -4.371 1 85.69 80 ASP A CA 1
ATOM 606 C C . ASP A 1 80 ? -1.393 21.203 -5.57 1 85.69 80 ASP A C 1
ATOM 608 O O . ASP A 1 80 ? -0.524 21.75 -6.254 1 85.69 80 ASP A O 1
ATOM 612 N N . GLY A 1 81 ? -1.77 19.953 -5.727 1 86.56 81 GLY A N 1
ATOM 613 C CA . GLY A 1 81 ? -1.307 19.203 -6.875 1 86.56 81 GLY A CA 1
ATOM 614 C C . GLY A 1 81 ? -0.067 18.375 -6.586 1 86.56 81 GLY A C 1
ATOM 615 O O . GLY A 1 81 ? 0.411 17.641 -7.449 1 86.56 81 GLY A O 1
ATOM 616 N N . ARG A 1 82 ? 0.398 18.531 -5.434 1 86.88 82 ARG A N 1
ATOM 617 C CA . ARG A 1 82 ? 1.561 17.75 -5.023 1 86.88 82 ARG A CA 1
ATOM 618 C C . ARG A 1 82 ? 1.198 16.781 -3.912 1 86.88 82 ARG A C 1
ATOM 620 O O . ARG A 1 82 ? 0.429 17.109 -3.01 1 86.88 82 ARG A O 1
ATOM 627 N N . PRO A 1 83 ? 1.771 15.664 -4.02 1 91.44 83 PRO A N 1
ATOM 628 C CA . PRO A 1 83 ? 1.381 14.688 -3 1 91.44 83 PRO A CA 1
ATOM 629 C C . PRO A 1 83 ? 2.086 14.914 -1.665 1 91.44 83 PRO A C 1
ATOM 631 O O . PRO A 1 83 ? 3.256 15.297 -1.638 1 91.44 83 PRO A O 1
ATOM 634 N N . GLU A 1 84 ? 1.388 14.695 -0.579 1 94.56 84 GLU A N 1
ATOM 635 C CA . GLU A 1 84 ? 1.937 14.578 0.77 1 94.56 84 GLU A CA 1
ATOM 636 C C . GLU A 1 84 ? 2.139 13.117 1.16 1 94.56 84 GLU A C 1
ATOM 638 O O . GLU A 1 84 ? 1.509 12.227 0.59 1 94.56 84 GLU A O 1
ATOM 643 N N . ILE A 1 85 ? 3.029 12.914 2.037 1 96.31 85 ILE A N 1
ATOM 644 C CA . ILE A 1 85 ? 3.227 11.594 2.633 1 96.31 85 ILE A CA 1
ATOM 645 C C . ILE A 1 85 ? 2.639 11.57 4.043 1 96.31 85 ILE A C 1
ATOM 647 O O . ILE A 1 85 ? 2.92 12.453 4.852 1 96.31 85 ILE A O 1
ATOM 651 N N . VAL A 1 86 ? 1.814 10.625 4.312 1 97.44 86 VAL A N 1
ATOM 652 C CA . VAL A 1 86 ? 1.305 10.398 5.66 1 97.44 86 VAL A CA 1
ATOM 653 C C . VAL A 1 86 ? 1.858 9.078 6.207 1 97.44 86 VAL A C 1
ATOM 655 O O . VAL A 1 86 ? 1.782 8.047 5.547 1 97.44 86 VAL A O 1
ATOM 658 N N . VAL A 1 87 ? 2.447 9.172 7.363 1 97.25 87 VAL A N 1
ATOM 659 C CA . VAL A 1 87 ? 2.91 7.93 7.977 1 97.25 87 VAL A CA 1
ATOM 660 C C . VAL A 1 87 ? 2.18 7.703 9.297 1 97.25 87 VAL A C 1
ATOM 662 O O . VAL A 1 87 ? 1.854 8.656 10.008 1 97.25 87 VAL A O 1
ATOM 665 N N . GLY A 1 88 ? 1.868 6.5 9.531 1 96.19 88 GLY A N 1
ATOM 666 C CA . GLY A 1 88 ? 1.308 6.078 10.812 1 96.19 88 GLY A CA 1
ATOM 667 C C . GLY A 1 88 ? 2.309 5.355 11.695 1 96.19 88 GLY A C 1
ATOM 668 O O . GLY A 1 88 ? 3.133 4.582 11.203 1 96.19 88 GLY A O 1
ATOM 669 N N . THR A 1 89 ? 2.225 5.648 13.008 1 94.12 89 THR A N 1
ATOM 670 C CA . THR A 1 89 ? 3.199 5.055 13.914 1 94.12 89 THR A CA 1
ATOM 671 C C . THR A 1 89 ? 2.506 4.176 14.953 1 94.12 89 THR A C 1
ATOM 673 O O . THR A 1 89 ? 1.313 4.344 15.219 1 94.12 89 THR A O 1
ATOM 676 N N . VAL A 1 90 ? 3.314 3.281 15.477 1 91.38 90 VAL A N 1
ATOM 677 C CA . VAL A 1 90 ? 2.852 2.475 16.594 1 91.38 90 VAL A CA 1
ATOM 678 C C . VAL A 1 90 ? 2.605 3.369 17.812 1 91.38 90 VAL A C 1
ATOM 680 O O . VAL A 1 90 ? 1.719 3.094 18.625 1 91.38 90 VAL A O 1
ATOM 683 N N . GLY A 1 91 ? 3.26 4.504 17.844 1 94.69 91 GLY A N 1
ATOM 684 C CA . GLY A 1 91 ? 3.121 5.484 18.922 1 94.69 91 GLY A CA 1
ATOM 685 C C . GLY A 1 91 ? 1.894 6.359 18.766 1 94.69 91 GLY A C 1
ATOM 686 O O . GLY A 1 91 ? 1.862 7.484 19.266 1 94.69 91 GLY A O 1
ATOM 687 N N . GLU A 1 92 ? 1.074 6.023 17.984 1 97.12 92 GLU A N 1
ATOM 688 C CA . GLU A 1 92 ? -0.276 6.578 17.922 1 97.12 92 GLU A CA 1
ATOM 689 C C . GLU A 1 92 ? -0.283 7.934 17.219 1 97.12 92 GLU A C 1
ATOM 691 O O . GLU A 1 92 ? -1.068 8.812 17.562 1 97.12 92 GLU A O 1
ATOM 696 N N . GLN A 1 93 ? 0.585 8.094 16.312 1 96.94 93 GLN A N 1
ATOM 697 C CA . GLN A 1 93 ? 0.622 9.375 15.602 1 96.94 93 GLN A CA 1
ATOM 698 C C . GLN A 1 93 ? 0.42 9.172 14.102 1 96.94 93 GLN A C 1
ATOM 700 O O . GLN A 1 93 ? 0.867 8.172 13.539 1 96.94 93 GLN A O 1
ATOM 705 N N . LEU A 1 94 ? -0.246 10.125 13.516 1 97.81 94 LEU A N 1
ATOM 706 C CA . LEU A 1 94 ? -0.152 10.414 12.086 1 97.81 94 LEU A CA 1
ATOM 707 C C . LEU A 1 94 ? 0.761 11.602 11.828 1 97.81 94 LEU A C 1
ATOM 709 O O . LEU A 1 94 ? 0.573 12.672 12.414 1 97.81 94 LEU A O 1
ATOM 713 N N . LEU A 1 95 ? 1.727 11.383 11.031 1 98.12 95 LEU A N 1
ATOM 714 C CA . LEU A 1 95 ? 2.637 12.453 10.633 1 98.12 95 LEU A CA 1
ATOM 715 C C . LEU A 1 95 ? 2.457 12.797 9.164 1 98.12 95 LEU A C 1
ATOM 717 O O . LEU A 1 95 ? 2.562 11.922 8.297 1 98.12 95 LEU A O 1
ATOM 721 N N . PHE A 1 96 ? 2.178 14.039 8.875 1 97.62 96 PHE A N 1
ATOM 722 C CA . PHE A 1 96 ? 1.96 14.523 7.52 1 97.62 96 PHE A CA 1
ATOM 723 C C . PHE A 1 96 ? 3.176 15.289 7.016 1 97.62 96 PHE A C 1
ATOM 725 O O . PHE A 1 96 ? 3.574 16.297 7.613 1 97.62 96 PHE A O 1
ATOM 732 N N . TYR A 1 97 ? 3.691 14.82 5.914 1 97.25 97 TYR A N 1
ATOM 733 C CA . TYR A 1 97 ? 4.895 15.438 5.367 1 97.25 97 TYR A CA 1
ATOM 734 C C . TYR A 1 97 ? 4.617 16.062 4.008 1 97.25 97 TYR A C 1
ATOM 736 O O . TYR A 1 97 ? 3.908 15.484 3.182 1 97.25 97 TYR A O 1
ATOM 744 N N . ARG A 1 98 ? 5.156 17.172 3.836 1 95.31 98 ARG A N 1
ATOM 745 C CA . ARG A 1 98 ? 5.133 17.828 2.527 1 95.31 98 ARG A CA 1
ATOM 746 C C . ARG A 1 98 ? 6.547 18.062 2.004 1 95.31 98 ARG A C 1
ATOM 748 O O . ARG A 1 98 ? 7.461 18.344 2.777 1 95.31 98 ARG A O 1
ATOM 755 N N . ARG A 1 99 ? 6.629 17.969 0.729 1 91.5 99 ARG A N 1
ATOM 756 C CA . ARG A 1 99 ? 7.922 18.203 0.099 1 91.5 99 ARG A CA 1
ATOM 757 C C . ARG A 1 99 ? 8.18 19.703 -0.073 1 91.5 99 ARG A C 1
ATOM 759 O O . ARG A 1 99 ? 7.281 20.453 -0.448 1 91.5 99 ARG A O 1
ATOM 766 N N . VAL A 1 100 ? 9.398 20.078 0.27 1 89.94 100 VAL A N 1
ATOM 767 C CA . VAL A 1 100 ? 9.828 21.469 0.088 1 89.94 100 VAL A CA 1
ATOM 768 C C . VAL A 1 100 ? 11.055 21.516 -0.821 1 89.94 100 VAL A C 1
ATOM 770 O O . VAL A 1 100 ? 12.047 20.844 -0.562 1 89.94 100 VAL A O 1
ATOM 773 N N . GLU A 1 101 ? 10.812 22.031 -1.974 1 79.88 101 GLU A N 1
ATOM 774 C CA . GLU A 1 101 ? 11.922 22.125 -2.924 1 79.88 101 GLU A CA 1
ATOM 775 C C . GLU A 1 101 ? 12.945 23.156 -2.479 1 79.88 101 GLU A C 1
ATOM 777 O O . GLU A 1 101 ? 12.586 24.156 -1.851 1 79.88 101 GLU A O 1
ATOM 782 N N . ALA A 1 102 ? 14.234 22.688 -2.525 1 70 102 ALA A N 1
ATOM 783 C CA . ALA A 1 102 ? 15.281 23.672 -2.256 1 70 102 ALA A CA 1
ATOM 784 C C . ALA A 1 102 ? 15.398 24.672 -3.395 1 70 102 ALA A C 1
ATOM 786 O O . ALA A 1 102 ? 15.039 24.375 -4.535 1 70 102 ALA A O 1
ATOM 787 N N . ALA A 1 103 ? 15.539 25.969 -3.09 1 60.03 103 ALA A N 1
ATOM 788 C CA . ALA A 1 103 ? 15.68 27.078 -4.027 1 60.03 103 ALA A CA 1
ATOM 789 C C . ALA A 1 103 ? 16.609 26.703 -5.176 1 60.03 103 ALA A C 1
ATOM 791 O O . ALA A 1 103 ? 16.406 27.125 -6.316 1 60.03 103 ALA A O 1
ATOM 792 N N . GLN A 1 104 ? 17.625 26 -4.965 1 56.88 104 GLN A N 1
ATOM 793 C CA . GLN A 1 104 ? 18.625 25.953 -6.035 1 56.88 104 GLN A CA 1
ATOM 794 C C . GLN A 1 104 ? 18.469 24.688 -6.875 1 56.88 104 GLN A C 1
ATOM 796 O O . GLN A 1 104 ? 18.812 24.672 -8.062 1 56.88 104 GLN A O 1
ATOM 801 N N . ASN A 1 105 ? 18.266 23.438 -6.25 1 53.66 105 ASN A N 1
ATOM 802 C CA . ASN A 1 105 ? 18.25 22.219 -7.059 1 53.66 105 ASN A CA 1
ATOM 803 C C . ASN A 1 105 ? 17.016 21.359 -6.742 1 53.66 105 ASN A C 1
ATOM 805 O O . ASN A 1 105 ? 16.797 20.984 -5.59 1 53.66 105 ASN A O 1
ATOM 809 N N . ALA A 1 106 ? 16.078 21.359 -7.688 1 52.56 106 ALA A N 1
ATOM 810 C CA . ALA A 1 106 ? 14.812 20.641 -7.621 1 52.56 106 ALA A CA 1
ATOM 811 C C . ALA A 1 106 ? 15 19.234 -7.059 1 52.56 106 ALA A C 1
ATOM 813 O O . ALA A 1 106 ? 14.102 18.703 -6.402 1 52.56 106 ALA A O 1
ATOM 814 N N . ASP A 1 107 ? 16.172 18.625 -7.383 1 56.62 107 ASP A N 1
ATOM 815 C CA . ASP A 1 107 ? 16.422 17.234 -7 1 56.62 107 ASP A CA 1
ATOM 816 C C . ASP A 1 107 ? 16.75 17.125 -5.512 1 56.62 107 ASP A C 1
ATOM 818 O O . ASP A 1 107 ? 16.797 16.031 -4.957 1 56.62 107 ASP A O 1
ATOM 822 N N . SER A 1 108 ? 16.984 18.359 -4.973 1 63.81 108 SER A N 1
ATOM 823 C CA . SER A 1 108 ? 17.422 18.406 -3.582 1 63.81 108 SER A CA 1
ATOM 824 C C . SER A 1 108 ? 16.266 18.734 -2.641 1 63.81 108 SER A C 1
ATOM 826 O O . SER A 1 108 ? 16.484 19.359 -1.595 1 63.81 108 SER A O 1
ATOM 828 N N . GLY A 1 109 ? 15.211 18.156 -2.848 1 80.19 109 GLY A N 1
ATOM 829 C CA . GLY A 1 109 ? 14.086 18.5 -1.981 1 80.19 109 GLY A CA 1
ATOM 830 C C . GLY A 1 109 ? 14.125 17.766 -0.653 1 80.19 109 GLY A C 1
ATOM 831 O O . GLY A 1 109 ? 14.898 16.828 -0.476 1 80.19 109 GLY A O 1
ATOM 832 N N . ARG A 1 110 ? 13.57 18.484 0.342 1 89.88 110 ARG A N 1
ATOM 833 C CA . ARG A 1 110 ? 13.406 17.906 1.673 1 89.88 110 ARG A CA 1
ATOM 834 C C . ARG A 1 110 ? 11.938 17.781 2.045 1 89.88 110 ARG A C 1
ATOM 836 O O . ARG A 1 110 ? 11.07 18.312 1.35 1 89.88 110 ARG A O 1
ATOM 843 N N . TYR A 1 111 ? 11.781 16.906 3.027 1 94.31 111 TYR A N 1
ATOM 844 C CA . TYR A 1 111 ? 10.438 16.812 3.58 1 94.31 111 TYR A CA 1
ATOM 845 C C . TYR A 1 111 ? 10.336 17.578 4.898 1 94.31 111 TYR A C 1
ATOM 847 O O . TYR A 1 111 ? 11.281 17.594 5.691 1 94.31 111 TYR A O 1
ATOM 855 N N . GLU A 1 112 ? 9.211 18.188 5.039 1 96.25 112 GLU A N 1
ATOM 856 C CA . GLU A 1 112 ? 8.898 18.859 6.297 1 96.25 112 GLU A CA 1
ATOM 857 C C . GLU A 1 112 ? 7.641 18.281 6.938 1 96.25 112 GLU A C 1
ATOM 859 O O . GLU A 1 112 ? 6.68 17.938 6.238 1 96.25 112 GLU A O 1
ATOM 864 N N . LEU A 1 113 ? 7.715 18.172 8.266 1 97.5 113 LEU A N 1
ATOM 865 C CA . LEU A 1 113 ? 6.523 17.766 9.016 1 97.5 113 LEU A CA 1
ATOM 866 C C . LEU A 1 113 ? 5.5 18.906 9.047 1 97.5 113 LEU A C 1
ATOM 868 O O . LEU A 1 113 ? 5.656 19.859 9.797 1 97.5 113 LEU A O 1
ATOM 872 N N . ALA A 1 114 ? 4.488 18.781 8.312 1 96.69 114 ALA A N 1
ATOM 873 C CA . ALA A 1 114 ? 3.502 19.844 8.141 1 96.69 114 ALA A CA 1
ATOM 874 C C . ALA A 1 114 ? 2.412 19.75 9.211 1 96.69 114 ALA A C 1
ATOM 876 O O . ALA A 1 114 ? 1.837 20.766 9.609 1 96.69 114 ALA A O 1
ATOM 877 N N . TYR A 1 115 ? 2.051 18.641 9.617 1 95.88 115 TYR A N 1
ATOM 878 C CA . TYR A 1 115 ? 0.953 18.422 10.547 1 95.88 115 TYR A CA 1
ATOM 879 C C . TYR A 1 115 ? 1.126 17.109 11.305 1 95.88 115 TYR A C 1
ATOM 881 O O . TYR A 1 115 ? 1.705 16.156 10.789 1 95.88 115 TYR A O 1
ATOM 889 N N . ARG A 1 116 ? 0.719 17.094 12.492 1 96.81 116 ARG A N 1
ATOM 890 C CA . ARG A 1 116 ? 0.72 15.914 13.344 1 96.81 116 ARG A CA 1
ATOM 891 C C . ARG A 1 116 ? -0.637 15.727 14.016 1 96.81 116 ARG A C 1
ATOM 893 O O . ARG A 1 116 ? -1.254 16.688 14.469 1 96.81 116 ARG A O 1
ATOM 900 N N . HIS A 1 117 ? -1.096 14.469 14.031 1 97.06 117 HIS A N 1
ATOM 901 C CA . HIS A 1 117 ? -2.385 14.148 14.633 1 97.06 117 HIS A CA 1
ATOM 902 C C . HIS A 1 117 ? -2.293 12.906 15.508 1 97.06 117 HIS A C 1
ATOM 904 O O . HIS A 1 117 ? -1.864 11.844 15.047 1 97.06 117 HIS A O 1
ATOM 910 N N . ARG A 1 118 ? -2.766 13.062 16.703 1 97.31 118 ARG A N 1
ATOM 911 C CA . ARG A 1 118 ? -2.76 11.914 17.609 1 97.31 118 ARG A CA 1
ATOM 912 C C . ARG A 1 118 ? -4.012 11.062 17.422 1 97.31 118 ARG A C 1
ATOM 914 O O . ARG A 1 118 ? -5.121 11.594 17.344 1 97.31 118 ARG A O 1
ATOM 921 N N . MET A 1 119 ? -3.768 9.789 17.359 1 96 119 MET A N 1
ATOM 922 C CA . MET A 1 119 ? -4.867 8.844 17.188 1 96 119 MET A CA 1
ATOM 923 C C . MET A 1 119 ? -5.227 8.172 18.5 1 96 119 MET A C 1
ATOM 925 O O . MET A 1 119 ? -4.504 8.32 19.484 1 96 119 MET A O 1
ATOM 929 N N . ALA A 1 120 ? -6.324 7.457 18.484 1 93.81 120 ALA A N 1
ATOM 930 C CA . ALA A 1 120 ? -6.859 6.809 19.688 1 93.81 120 ALA A CA 1
ATOM 931 C C . ALA A 1 120 ? -6.004 5.609 20.078 1 93.81 120 ALA A C 1
ATOM 933 O O . ALA A 1 120 ? -6.078 5.137 21.219 1 93.81 120 ALA A O 1
ATOM 934 N N . GLY A 1 121 ? -5.164 5.082 19.219 1 94 121 GLY A N 1
ATOM 935 C CA . GLY A 1 121 ? -4.293 3.934 19.422 1 94 121 GLY A CA 1
ATOM 936 C C . GLY A 1 121 ? -3.254 3.771 18.328 1 94 121 GLY A C 1
ATOM 937 O O . GLY A 1 121 ? -3.143 4.617 17.438 1 94 121 GLY A O 1
ATOM 938 N N . PRO A 1 122 ? -2.471 2.689 18.547 1 93.44 122 PRO A N 1
ATOM 939 C CA . PRO A 1 122 ? -1.479 2.43 17.5 1 93.44 122 PRO A CA 1
ATOM 940 C C . PRO A 1 122 ? -2.098 2.369 16.094 1 93.44 122 PRO A C 1
ATOM 942 O O . PRO A 1 122 ? -3.189 1.821 15.93 1 93.44 122 PRO A O 1
ATOM 945 N N . VAL A 1 123 ? -1.415 2.926 15.117 1 94.38 123 VAL A N 1
ATOM 946 C CA . VAL A 1 123 ? -1.889 2.934 13.734 1 94.38 123 VAL A CA 1
ATOM 947 C C . VAL A 1 123 ? -1.435 1.661 13.023 1 94.38 123 VAL A C 1
ATOM 949 O O . VAL A 1 123 ? -0.236 1.379 12.953 1 94.38 123 VAL A O 1
ATOM 952 N N . HIS A 1 124 ? -2.365 0.935 12.461 1 91.31 124 HIS A N 1
ATOM 953 C CA . HIS A 1 124 ? -2.057 -0.36 11.867 1 91.31 124 HIS A CA 1
ATOM 954 C C . HIS A 1 124 ? -2.014 -0.27 10.344 1 91.31 124 HIS A C 1
ATOM 956 O O . HIS A 1 124 ? -1.288 -1.024 9.688 1 91.31 124 HIS A O 1
ATOM 962 N N . SER A 1 125 ? -2.809 0.612 9.812 1 92.06 125 SER A N 1
ATOM 963 C CA . SER A 1 125 ? -2.883 0.743 8.359 1 92.06 125 SER A CA 1
ATOM 964 C C . SER A 1 125 ? -3.434 2.105 7.957 1 92.06 125 SER A C 1
ATOM 966 O O . SER A 1 125 ? -4.18 2.73 8.711 1 92.06 125 SER A O 1
ATOM 968 N N . LEU A 1 126 ? -3.045 2.48 6.75 1 93.25 126 LEU A N 1
ATOM 969 C CA . LEU A 1 126 ? -3.5 3.734 6.164 1 93.25 126 LEU A CA 1
ATOM 970 C C . LEU A 1 126 ? -3.939 3.529 4.719 1 93.25 126 LEU A C 1
ATOM 972 O O . LEU A 1 126 ? -3.305 2.781 3.971 1 93.25 126 LEU A O 1
ATOM 976 N N . LEU A 1 127 ? -4.98 4.203 4.414 1 88.44 127 LEU A N 1
ATOM 977 C CA . LEU A 1 127 ? -5.441 4.223 3.031 1 88.44 127 LEU A CA 1
ATOM 978 C C . LEU A 1 127 ? -5.945 5.609 2.648 1 88.44 127 LEU A C 1
ATOM 980 O O . LEU A 1 127 ? -6.645 6.262 3.43 1 88.44 127 LEU A O 1
ATOM 984 N N . TYR A 1 128 ? -5.496 6.02 1.485 1 87.31 128 TYR A N 1
ATOM 985 C CA . TYR A 1 128 ? -6.016 7.266 0.938 1 87.31 128 TYR A CA 1
ATOM 986 C C . TYR A 1 128 ? -6.621 7.051 -0.443 1 87.31 128 TYR A C 1
ATOM 988 O O . TYR A 1 128 ? -6.121 6.238 -1.227 1 87.31 128 TYR A O 1
ATOM 996 N N . GLY A 1 129 ? -7.672 7.84 -0.736 1 79.44 129 GLY A N 1
ATOM 997 C CA . GLY A 1 129 ? -8.117 7.902 -2.119 1 79.44 129 GLY A CA 1
ATOM 998 C C . GLY A 1 129 ? -9.578 7.523 -2.293 1 79.44 129 GLY A C 1
ATOM 999 O O . GLY A 1 129 ? -10.156 7.727 -3.363 1 79.44 129 GLY A O 1
ATOM 1000 N N . GLY A 1 130 ? -10.156 7.066 -1.324 1 77.94 130 GLY A N 1
ATOM 1001 C CA . GLY A 1 130 ? -11.547 6.664 -1.483 1 77.94 130 GLY A CA 1
ATOM 1002 C C . GLY A 1 130 ? -12.531 7.719 -1.01 1 77.94 130 GLY A C 1
ATOM 1003 O O . GLY A 1 130 ? -12.219 8.508 -0.118 1 77.94 130 GLY A O 1
ATOM 1004 N N . ASP A 1 131 ? -13.648 7.809 -1.731 1 80.75 131 ASP A N 1
ATOM 1005 C CA . ASP A 1 131 ? -14.789 8.57 -1.246 1 80.75 131 ASP A CA 1
ATOM 1006 C C . ASP A 1 131 ? -15.664 7.719 -0.325 1 80.75 131 ASP A C 1
ATOM 1008 O O . ASP A 1 131 ? -16.797 7.379 -0.672 1 80.75 131 ASP A O 1
ATOM 1012 N N . PHE A 1 132 ? -15.219 7.613 0.866 1 78.38 132 PHE A N 1
ATOM 1013 C CA . PHE A 1 132 ? -15.812 6.648 1.782 1 78.38 132 PHE A CA 1
ATOM 1014 C C . PHE A 1 132 ? -17.094 7.203 2.389 1 78.38 132 PHE A C 1
ATOM 1016 O O . PHE A 1 132 ? -17.938 6.445 2.896 1 78.38 132 PHE A O 1
ATOM 1023 N N . LEU A 1 133 ? -17.219 8.5 2.35 1 78.75 133 LEU A N 1
ATOM 1024 C CA . LEU A 1 133 ? -18.391 9.125 2.947 1 78.75 133 LEU A CA 1
ATOM 1025 C C . LEU A 1 133 ? -19.469 9.406 1.892 1 78.75 133 LEU A C 1
ATOM 1027 O O . LEU A 1 133 ? -20.578 9.812 2.221 1 78.75 133 LEU A O 1
ATOM 1031 N N . GLY A 1 134 ? -19.109 9.297 0.689 1 77.81 134 GLY A N 1
ATOM 1032 C CA . GLY A 1 134 ? -20.062 9.5 -0.393 1 77.81 134 GLY A CA 1
ATOM 1033 C C . GLY A 1 134 ? -20.297 10.969 -0.705 1 77.81 134 GLY A C 1
ATOM 1034 O O . GLY A 1 134 ? -21.312 11.312 -1.334 1 77.81 134 GLY A O 1
ATOM 1035 N N . ASP A 1 135 ? -19.609 11.82 -0.253 1 79.44 135 ASP A N 1
ATOM 1036 C CA . ASP A 1 135 ? -19.812 13.25 -0.478 1 79.44 135 ASP A CA 1
ATOM 1037 C C . ASP A 1 135 ? -18.891 13.766 -1.576 1 79.44 135 ASP A C 1
ATOM 1039 O O . ASP A 1 135 ? -18.828 14.977 -1.828 1 79.44 135 ASP A O 1
ATOM 1043 N N . GLY A 1 136 ? -18.062 12.867 -2.148 1 78.31 136 GLY A N 1
ATOM 1044 C CA . GLY A 1 136 ? -17.203 13.25 -3.262 1 78.31 136 GLY A CA 1
ATOM 1045 C C . GLY A 1 136 ? -15.797 13.617 -2.836 1 78.31 136 GLY A C 1
ATOM 1046 O O . GLY A 1 136 ? -14.93 13.852 -3.68 1 78.31 136 GLY A O 1
ATOM 1047 N N . LEU A 1 137 ? -15.633 13.703 -1.586 1 82.31 137 LEU A N 1
ATOM 1048 C CA . LEU A 1 137 ? -14.305 14.047 -1.097 1 82.31 137 LEU A CA 1
ATOM 1049 C C . LEU A 1 137 ? -13.523 12.797 -0.709 1 82.31 137 LEU A C 1
ATOM 1051 O O . LEU A 1 137 ? -14.086 11.859 -0.145 1 82.31 137 LEU A O 1
ATOM 1055 N N . LYS A 1 138 ? -12.281 12.852 -1.01 1 86.69 138 LYS A N 1
ATOM 1056 C CA . LYS A 1 138 ? -11.414 11.75 -0.583 1 86.69 138 LYS A CA 1
ATOM 1057 C C . LYS A 1 138 ? -11.062 11.875 0.896 1 86.69 138 LYS A C 1
ATOM 1059 O O . LYS A 1 138 ? -11.062 12.9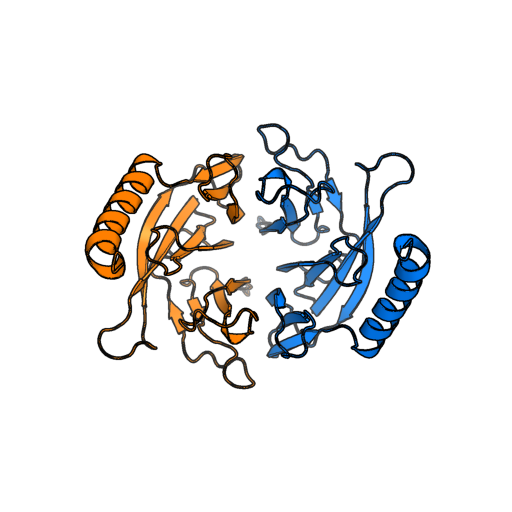77 1.45 1 86.69 138 LYS A O 1
ATOM 1064 N N . CYS A 1 139 ? -10.852 10.68 1.483 1 88.69 139 CYS A N 1
ATOM 1065 C CA . CYS A 1 139 ? -10.523 10.609 2.902 1 88.69 139 CYS A CA 1
ATOM 1066 C C . CYS A 1 139 ? -9.281 9.758 3.137 1 88.69 139 CYS A C 1
ATOM 1068 O O . CYS A 1 139 ? -8.875 8.992 2.26 1 88.69 139 CYS A O 1
ATOM 1070 N N . VAL A 1 140 ? -8.648 10.07 4.258 1 91.56 140 VAL A N 1
ATOM 1071 C CA . VAL A 1 140 ? -7.668 9.133 4.797 1 91.56 140 VAL A CA 1
ATOM 1072 C C . VAL A 1 140 ? -8.359 8.164 5.762 1 91.56 140 VAL A C 1
ATOM 1074 O O . VAL A 1 140 ? -8.961 8.594 6.75 1 91.56 140 VAL A O 1
ATOM 1077 N N . ALA A 1 141 ? -8.352 6.949 5.434 1 90.75 141 ALA A N 1
ATOM 1078 C CA . ALA A 1 141 ? -8.844 5.918 6.34 1 90.75 141 ALA A CA 1
ATOM 1079 C C . ALA A 1 141 ? -7.723 5.398 7.238 1 90.75 141 ALA A C 1
ATOM 1081 O O . ALA A 1 141 ? -6.668 4.988 6.75 1 90.75 141 ALA A O 1
ATOM 1082 N N . VAL A 1 142 ? -7.945 5.402 8.516 1 93.12 142 VAL A N 1
ATOM 1083 C CA . VAL A 1 142 ? -6.945 5.023 9.508 1 93.12 142 VAL A CA 1
ATOM 1084 C C . VAL A 1 142 ? -7.469 3.859 10.344 1 93.12 142 VAL A C 1
ATOM 1086 O O . VAL A 1 142 ? -8.508 3.975 11.008 1 93.12 142 VAL A O 1
ATOM 1089 N N . LEU A 1 143 ? -6.742 2.85 10.297 1 91.75 143 LEU A N 1
ATOM 1090 C CA . LEU A 1 143 ? -7.094 1.706 11.133 1 91.75 143 LEU A CA 1
ATOM 1091 C C . LEU A 1 143 ? -6.254 1.681 12.406 1 91.75 143 LEU A C 1
ATOM 1093 O O . LEU A 1 143 ? -5.023 1.684 12.336 1 91.75 143 LEU A O 1
ATOM 1097 N N . THR A 1 144 ? -6.922 1.66 13.484 1 90.81 144 THR A N 1
ATOM 1098 C CA . THR A 1 144 ? -6.27 1.501 14.781 1 90.81 144 THR A CA 1
ATOM 1099 C C . THR A 1 144 ? -6.867 0.321 15.539 1 90.81 144 THR A C 1
ATOM 1101 O O . THR A 1 144 ? -7.785 -0.341 15.055 1 90.81 144 THR A O 1
ATOM 1104 N N . SER A 1 145 ? -6.281 0.061 16.703 1 83.69 145 SER A N 1
ATOM 1105 C CA . SER A 1 145 ? -6.812 -0.99 17.578 1 83.69 145 SER A CA 1
ATOM 1106 C C . SER A 1 145 ? -8.219 -0.657 18.047 1 83.69 145 SER A C 1
ATOM 1108 O O . SER A 1 145 ? -8.969 -1.544 18.469 1 83.69 145 SER A O 1
ATOM 1110 N N . GLN A 1 146 ? -8.625 0.633 17.938 1 86.31 146 GLN A N 1
ATOM 1111 C CA . GLN A 1 146 ? -9.93 1.08 18.406 1 86.31 146 GLN A CA 1
ATOM 1112 C C . GLN A 1 146 ? -10.953 1.059 17.266 1 86.31 146 GLN A C 1
ATOM 1114 O O . GLN A 1 146 ? -12.148 1.224 17.5 1 86.31 146 GLN A O 1
ATOM 1119 N N . GLY A 1 147 ? -10.469 0.971 16.094 1 83.75 147 GLY A N 1
ATOM 1120 C CA . GLY A 1 147 ? -11.391 0.92 14.961 1 83.75 147 GLY A CA 1
ATOM 1121 C C . GLY A 1 147 ? -10.906 1.72 13.766 1 83.75 147 GLY A C 1
ATOM 1122 O O . GLY A 1 147 ? -9.719 2.039 13.664 1 83.75 147 GLY A O 1
ATOM 1123 N N . LEU A 1 148 ? -11.844 1.889 12.883 1 88.62 148 LEU A N 1
ATOM 1124 C CA . LEU A 1 148 ? -11.562 2.635 11.664 1 88.62 148 LEU A CA 1
ATOM 1125 C C . LEU A 1 148 ? -11.938 4.105 11.828 1 88.62 148 LEU A C 1
ATOM 1127 O O . LEU A 1 148 ? -13.023 4.426 12.312 1 88.62 148 LEU A O 1
ATOM 1131 N N . HIS A 1 149 ? -11.047 4.973 11.492 1 91 149 HIS A N 1
ATOM 1132 C CA . HIS A 1 149 ? -11.25 6.414 11.516 1 91 149 HIS A CA 1
ATOM 1133 C C . HIS A 1 149 ? -11.102 7.012 10.117 1 91 149 HIS A C 1
ATOM 1135 O O . HIS A 1 149 ? -10.203 6.625 9.367 1 91 149 HIS A O 1
ATOM 1141 N N . LEU A 1 150 ? -11.984 7.887 9.812 1 90.12 150 LEU A N 1
ATOM 1142 C CA . LEU A 1 150 ? -11.906 8.594 8.539 1 90.12 150 LEU A CA 1
ATOM 1143 C C . LEU A 1 150 ? -11.578 10.07 8.758 1 90.12 150 LEU A C 1
ATOM 1145 O O . LEU A 1 150 ? -12.242 10.75 9.539 1 90.12 150 LEU A O 1
ATOM 1149 N N . LEU A 1 151 ? -10.492 10.5 8.18 1 92.06 151 LEU A N 1
ATOM 1150 C CA . LEU A 1 151 ? -10.102 11.906 8.227 1 92.06 151 LEU A CA 1
ATOM 1151 C C . LEU A 1 151 ? -10.328 12.586 6.883 1 92.06 151 LEU A C 1
ATOM 1153 O O . LEU A 1 151 ? -9.93 12.055 5.844 1 92.06 151 LEU A O 1
ATOM 1157 N N . GLN A 1 152 ? -11.039 13.648 6.953 1 88.75 152 GLN A N 1
ATOM 1158 C CA . GLN A 1 152 ? -11.344 14.391 5.738 1 88.75 152 GLN A CA 1
ATOM 1159 C C . GLN A 1 152 ? -11.258 15.898 5.977 1 88.75 152 GLN A C 1
ATOM 1161 O O . GLN A 1 152 ? -11.492 16.375 7.09 1 88.75 152 GLN A O 1
ATOM 1166 N N . CYS A 1 153 ? -10.789 16.531 4.918 1 85.94 153 CYS A N 1
ATOM 1167 C CA . CYS A 1 153 ? -10.836 18 4.98 1 85.94 153 CYS A CA 1
ATOM 1168 C C . CYS A 1 153 ? -12.273 18.484 5.105 1 85.94 153 CYS A C 1
ATOM 1170 O O . CYS A 1 153 ? -13.203 17.859 4.602 1 85.94 153 CYS A O 1
ATOM 1172 N N . SER A 1 154 ? -12.43 19.531 5.789 1 85.5 154 SER A N 1
ATOM 1173 C CA . SER A 1 154 ? -13.773 20.109 5.891 1 85.5 154 SER A CA 1
ATOM 1174 C C . SER A 1 154 ? -14.289 20.547 4.523 1 85.5 154 SER A C 1
ATOM 1176 O O . SER A 1 154 ? -13.516 21.047 3.699 1 85.5 154 SER A O 1
ATOM 1178 N N . LEU A 1 155 ? -15.523 20.359 4.418 1 79 155 LEU A N 1
ATOM 1179 C CA . LEU A 1 155 ? -16.141 20.75 3.158 1 79 155 LEU A CA 1
ATOM 1180 C C . LEU A 1 155 ? -16.031 22.25 2.941 1 79 155 LEU A C 1
ATOM 1182 O O . LEU A 1 155 ? -15.828 22.703 1.814 1 79 155 LEU A O 1
ATOM 1186 N N . ASP A 1 156 ? -16.281 22.938 3.975 1 81.12 156 ASP A N 1
ATOM 1187 C CA . ASP A 1 156 ? -16.188 24.391 3.869 1 81.12 156 ASP A CA 1
ATOM 1188 C C . ASP A 1 156 ? -14.82 24.812 3.324 1 81.12 156 ASP A C 1
ATOM 1190 O O . ASP A 1 156 ? -14.742 25.703 2.461 1 81.12 156 ASP A O 1
ATOM 1194 N N . PHE A 1 157 ? -13.914 24.203 3.812 1 84.25 157 PHE A N 1
ATOM 1195 C CA . PHE A 1 157 ? -12.57 24.5 3.324 1 84.25 157 PHE A CA 1
ATOM 1196 C C . PHE A 1 157 ? -12.453 24.172 1.837 1 84.25 157 PHE A C 1
ATOM 1198 O O . PHE A 1 157 ? -11.93 24.984 1.067 1 84.25 157 PHE A O 1
ATOM 1205 N N . CYS A 1 158 ? -12.969 23.125 1.496 1 83.12 158 CYS A N 1
ATOM 1206 C CA . CYS A 1 158 ? -12.867 22.688 0.108 1 83.12 158 CYS A CA 1
ATOM 1207 C C . CYS A 1 158 ? -13.641 23.625 -0.815 1 83.12 158 CYS A C 1
ATOM 1209 O O . CYS A 1 158 ? -13.172 23.953 -1.91 1 83.12 158 CYS A O 1
ATOM 1211 N N . ILE A 1 159 ? -14.672 24.062 -0.379 1 81.88 159 ILE A N 1
ATOM 1212 C CA . ILE A 1 159 ? -15.508 24.969 -1.169 1 81.88 159 ILE A CA 1
ATOM 1213 C C . ILE A 1 159 ? -14.789 26.312 -1.332 1 81.88 159 ILE A C 1
ATOM 1215 O O . ILE A 1 159 ? -14.75 26.859 -2.432 1 81.88 159 ILE A O 1
ATOM 1219 N N . ASP A 1 160 ? -14.32 26.797 -0.291 1 86 160 ASP A N 1
ATOM 1220 C CA . ASP A 1 160 ? -13.609 28.062 -0.35 1 86 160 ASP A CA 1
ATOM 1221 C C . ASP A 1 160 ? -12.406 27.969 -1.294 1 86 160 ASP A C 1
ATOM 1223 O O . ASP A 1 160 ? -12.148 28.906 -2.059 1 86 160 ASP A O 1
ATOM 1227 N N . LEU A 1 161 ? -11.758 26.922 -1.196 1 86.06 161 LEU A N 1
ATOM 1228 C CA . LEU A 1 161 ? -10.609 26.703 -2.066 1 86.06 161 LEU A CA 1
ATOM 1229 C C . LEU A 1 161 ? -11.031 26.672 -3.531 1 86.06 161 LEU A C 1
ATOM 1231 O O . LEU A 1 161 ? -10.398 27.297 -4.383 1 86.06 161 LEU A O 1
ATOM 1235 N N . LEU A 1 162 ? -12.031 25.984 -3.822 1 80.56 162 LEU A N 1
ATOM 1236 C CA . LEU A 1 162 ? -12.547 25.891 -5.184 1 80.56 162 LEU A CA 1
ATOM 1237 C C . LEU A 1 162 ? -12.984 27.266 -5.691 1 80.5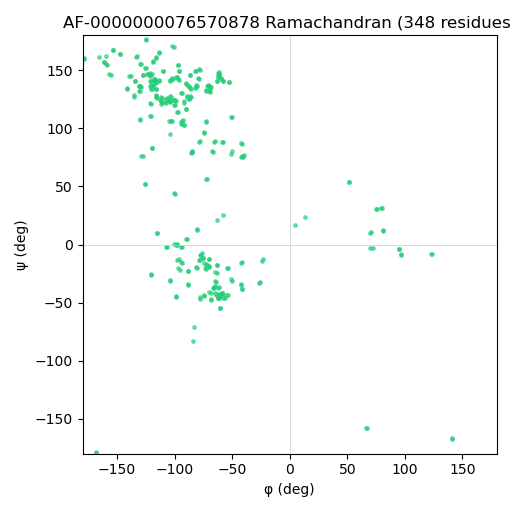6 162 LEU A C 1
ATOM 1239 O O . LEU A 1 162 ? -12.711 27.625 -6.84 1 80.56 162 LEU A O 1
ATOM 1243 N N . ALA A 1 163 ? -13.656 27.922 -4.91 1 84.31 163 ALA A N 1
ATOM 1244 C CA . ALA A 1 163 ? -14.117 29.266 -5.27 1 84.31 163 ALA A CA 1
ATOM 1245 C C . ALA A 1 163 ? -12.938 30.172 -5.59 1 84.31 163 ALA A C 1
ATOM 1247 O O . ALA A 1 163 ? -12.977 30.922 -6.57 1 84.31 163 ALA A O 1
ATOM 1248 N N . SER A 1 164 ? -11.977 30.078 -4.844 1 86.25 164 SER A N 1
ATOM 1249 C CA . SER A 1 164 ? -10.789 30.906 -5.047 1 86.25 164 SER A CA 1
ATOM 1250 C C . SER A 1 164 ? -10.094 30.547 -6.363 1 86.25 164 SER A C 1
ATOM 1252 O O . SER A 1 164 ? -9.617 31.438 -7.07 1 86.25 164 SER A O 1
ATOM 1254 N N . ARG A 1 165 ? -10.078 29.406 -6.707 1 83 165 ARG A N 1
ATOM 1255 C CA . ARG A 1 165 ? -9.422 28.953 -7.934 1 83 165 ARG A CA 1
ATOM 1256 C C . ARG A 1 165 ? -10.242 29.344 -9.164 1 83 165 ARG A C 1
ATOM 1258 O O . ARG A 1 165 ? -9.68 29.672 -10.211 1 83 165 ARG A O 1
ATOM 1265 N N . LEU A 1 166 ? -11.477 29.125 -9 1 81.19 166 LEU A N 1
ATOM 1266 C CA . LEU A 1 166 ? -12.352 29.531 -10.102 1 81.19 166 LEU A CA 1
ATOM 1267 C C . LEU A 1 166 ? -12.281 31.031 -10.336 1 81.19 166 LEU A C 1
ATOM 1269 O O . LEU A 1 166 ? -12.328 31.484 -11.477 1 81.19 166 LEU A O 1
ATOM 1273 N N . ASP A 1 167 ? -12.188 31.703 -9.391 1 78.06 167 ASP A N 1
ATOM 1274 C CA . ASP A 1 167 ? -12.047 33.156 -9.508 1 78.06 167 ASP A CA 1
ATOM 1275 C C . ASP A 1 167 ? -10.742 33.5 -10.219 1 78.06 167 ASP A C 1
ATOM 1277 O O . ASP A 1 167 ? -10.695 34.469 -10.984 1 78.06 167 ASP A O 1
ATOM 1281 N N . SER A 1 168 ? -9.781 32.625 -9.977 1 72.38 168 SER A N 1
ATOM 1282 C CA . SER A 1 168 ? -8.492 32.875 -10.617 1 72.38 168 SER A CA 1
ATOM 1283 C C . SER A 1 168 ? -8.516 32.469 -12.086 1 72.38 168 SER A C 1
ATOM 1285 O O . SER A 1 168 ? -7.762 33 -12.898 1 72.38 168 SER A O 1
ATOM 1287 N N . CYS A 1 169 ? -9.102 31.25 -12.289 1 64.25 169 CYS A N 1
ATOM 1288 C CA . CYS A 1 169 ? -9.242 30.797 -13.664 1 64.25 169 CYS A CA 1
ATOM 1289 C C . CYS A 1 169 ? -10.102 31.75 -14.477 1 64.25 169 CYS A C 1
ATOM 1291 O O . CYS A 1 169 ? -9.82 32 -15.648 1 64.25 169 CYS A O 1
ATOM 1293 N N . ASP A 1 170 ? -11.328 32.062 -14.047 1 55.06 170 ASP A N 1
ATOM 1294 C CA . ASP A 1 170 ? -12.133 33.062 -14.734 1 55.06 170 ASP A CA 1
ATOM 1295 C C . ASP A 1 170 ? -11.344 34.375 -14.953 1 55.06 170 ASP A C 1
ATOM 1297 O O . ASP A 1 170 ? -11.523 35.031 -15.969 1 55.06 170 ASP A O 1
ATOM 1301 N N . ALA A 1 171 ? -10.398 34.781 -14.156 1 49.69 171 ALA A N 1
ATOM 1302 C CA . ALA A 1 171 ? -9.578 35.938 -14.492 1 49.69 171 ALA A CA 1
ATOM 1303 C C . ALA A 1 171 ? -8.641 35.656 -15.656 1 49.69 171 ALA A C 1
ATOM 1305 O O . ALA A 1 171 ? -8.383 36.5 -16.5 1 49.69 171 ALA A O 1
ATOM 1306 N N . GLU A 1 172 ? -8 34.406 -15.688 1 48.53 172 GLU A N 1
ATOM 1307 C CA . GLU A 1 172 ? -7.129 34.125 -16.812 1 48.53 172 GLU A CA 1
ATOM 1308 C C . GLU A 1 172 ? -7.926 33.625 -18.016 1 48.53 172 GLU A C 1
ATOM 1310 O O . GLU A 1 172 ? -7.656 34 -19.156 1 48.53 172 GLU A O 1
ATOM 1315 N N . THR A 1 173 ? -8.453 32.344 -17.906 1 41.47 173 THR A N 1
ATOM 1316 C CA . THR A 1 173 ? -8.945 31.688 -19.109 1 41.47 173 THR A CA 1
ATOM 1317 C C . THR A 1 173 ? -10.281 32.281 -19.547 1 41.47 173 THR A C 1
ATOM 1319 O O . THR A 1 173 ? -10.891 31.812 -20.516 1 41.47 173 THR A O 1
ATOM 1322 N N . LEU A 1 174 ? -11.047 33.031 -18.797 1 32.34 174 LEU A N 1
ATOM 1323 C CA . LEU A 1 174 ? -12.188 33.406 -19.609 1 32.34 174 LEU A CA 1
ATOM 1324 C C . LEU A 1 174 ? -11.727 34.25 -20.812 1 32.34 174 LEU A C 1
ATOM 1326 O O . LEU A 1 174 ? -12.477 35.094 -21.312 1 32.34 174 LEU A O 1
ATOM 1330 N N . ILE A 1 175 ? -10.531 34.156 -21.156 1 30.23 175 ILE A N 1
ATOM 1331 C CA . ILE A 1 175 ? -10.336 34.781 -22.469 1 30.23 175 ILE A CA 1
ATOM 1332 C C . ILE A 1 175 ? -11.234 3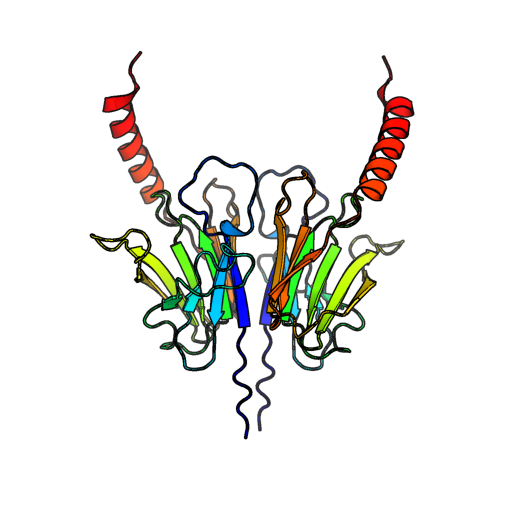4.094 -23.5 1 30.23 175 ILE A C 1
ATOM 1334 O O . ILE A 1 175 ? -11.094 32.906 -23.75 1 30.23 175 ILE A O 1
ATOM 1338 N N . CYS A 1 176 ? -12.484 34.594 -23.641 1 21.19 176 CYS A N 1
ATOM 1339 C CA . CYS A 1 176 ? -13.211 34.594 -24.906 1 21.19 176 CYS A CA 1
ATOM 1340 C C . CYS A 1 176 ? -12.352 35.156 -26.031 1 21.19 176 CYS A C 1
ATOM 1342 O O . CYS A 1 176 ? -11.617 36.125 -25.828 1 21.19 176 CYS A O 1
ATOM 1344 N N . MET B 1 1 ? 10.219 -13.008 28.031 1 19.36 1 MET B N 1
ATOM 1345 C CA . MET B 1 1 ? 10.648 -12.305 26.844 1 19.36 1 MET B CA 1
ATOM 1346 C C . MET B 1 1 ? 9.477 -12.07 25.891 1 19.36 1 MET B C 1
ATOM 1348 O O . MET B 1 1 ? 8.875 -13.031 25.391 1 19.36 1 MET B O 1
ATOM 1352 N N . VAL B 1 2 ? 8.617 -11.211 26.203 1 26.58 2 VAL B N 1
ATOM 1353 C CA . VAL B 1 2 ? 7.395 -10.961 25.453 1 26.58 2 VAL B CA 1
ATOM 1354 C C . VAL B 1 2 ? 7.727 -10.75 23.984 1 26.58 2 VAL B C 1
ATOM 1356 O O . VAL B 1 2 ? 8.477 -9.836 23.641 1 26.58 2 VAL B O 1
ATOM 1359 N N . VAL B 1 3 ? 7.957 -11.867 23.359 1 33.75 3 VAL B N 1
ATOM 1360 C CA . VAL B 1 3 ? 8.094 -11.828 21.906 1 33.75 3 VAL B CA 1
ATOM 1361 C C . VAL B 1 3 ? 7.059 -10.875 21.312 1 33.75 3 VAL B C 1
ATOM 1363 O O . VAL B 1 3 ? 5.852 -11.102 21.453 1 33.75 3 VAL B O 1
ATOM 1366 N N . ARG B 1 4 ? 7.305 -9.617 21.453 1 40.31 4 ARG B N 1
ATOM 1367 C CA . ARG B 1 4 ? 6.414 -8.664 20.797 1 40.31 4 ARG B CA 1
ATOM 1368 C C . ARG B 1 4 ? 6.043 -9.141 19.391 1 40.31 4 ARG B C 1
ATOM 1370 O O . ARG B 1 4 ? 6.918 -9.336 18.547 1 40.31 4 ARG B O 1
ATOM 1377 N N . HIS B 1 5 ? 5.094 -10.156 19.406 1 49.31 5 HIS B N 1
ATOM 1378 C CA . HIS B 1 5 ? 4.559 -10.633 18.141 1 49.31 5 HIS B CA 1
ATOM 1379 C C . HIS B 1 5 ? 4.262 -9.469 17.203 1 49.31 5 HIS B C 1
ATOM 1381 O O . HIS B 1 5 ? 3.506 -8.562 17.547 1 49.31 5 HIS B O 1
ATOM 1387 N N . THR B 1 6 ? 5.293 -9.07 16.438 1 62.03 6 THR B N 1
ATOM 1388 C CA . THR B 1 6 ? 5.172 -7.93 15.523 1 62.03 6 THR B CA 1
ATOM 1389 C C . THR B 1 6 ? 4.168 -8.227 14.414 1 62.03 6 THR B C 1
ATOM 1391 O O . THR B 1 6 ? 4.297 -9.227 13.703 1 62.03 6 THR B O 1
ATOM 1394 N N . SER B 1 7 ? 2.844 -7.891 14.672 1 74.31 7 SER B N 1
ATOM 1395 C CA . SER B 1 7 ? 1.838 -8.023 13.625 1 74.31 7 SER B CA 1
ATOM 1396 C C . SER B 1 7 ? 1.74 -6.758 12.781 1 74.31 7 SER B C 1
ATOM 1398 O O . SER B 1 7 ? 2.07 -5.668 13.258 1 74.31 7 SER B O 1
ATOM 1400 N N . PHE B 1 8 ? 1.661 -7 11.453 1 81.69 8 PHE B N 1
ATOM 1401 C CA . PHE B 1 8 ? 1.368 -5.84 10.625 1 81.69 8 PHE B CA 1
ATOM 1402 C C . PHE B 1 8 ? 0.137 -6.09 9.758 1 81.69 8 PHE B C 1
ATOM 1404 O O . PHE B 1 8 ? -0.243 -7.238 9.531 1 81.69 8 PHE B O 1
ATOM 1411 N N . VAL B 1 9 ? -0.511 -5.027 9.461 1 86.62 9 VAL B N 1
ATOM 1412 C CA . VAL B 1 9 ? -1.774 -5.078 8.734 1 86.62 9 VAL B CA 1
ATOM 1413 C C . VAL B 1 9 ? -1.649 -4.305 7.426 1 86.62 9 VAL B C 1
ATOM 1415 O O . VAL B 1 9 ? -1.136 -3.184 7.41 1 86.62 9 VAL B O 1
ATOM 1418 N N . LEU B 1 10 ? -2.131 -4.922 6.41 1 88.75 10 LEU B N 1
ATOM 1419 C CA . LEU B 1 10 ? -2.156 -4.289 5.098 1 88.75 10 LEU B CA 1
ATOM 1420 C C . LEU B 1 10 ? -3.582 -4.191 4.566 1 88.75 10 LEU B C 1
ATOM 1422 O O . LEU B 1 10 ? -4.363 -5.137 4.695 1 88.75 10 LEU B O 1
ATOM 1426 N N . ALA B 1 11 ? -3.889 -3.07 4.02 1 85.81 11 ALA B N 1
ATOM 1427 C CA . ALA B 1 11 ? -5.16 -2.926 3.316 1 85.81 11 ALA B CA 1
ATOM 1428 C C . ALA B 1 11 ? -5.039 -3.383 1.865 1 85.81 11 ALA B C 1
ATOM 1430 O O . ALA B 1 11 ? -4.133 -2.953 1.146 1 85.81 11 ALA B O 1
ATOM 1431 N N . LEU B 1 12 ? -5.914 -4.242 1.528 1 89.12 12 LEU B N 1
ATOM 1432 C CA . LEU B 1 12 ? -5.926 -4.77 0.169 1 89.12 12 LEU B CA 1
ATOM 1433 C C . LEU B 1 12 ? -7.199 -4.363 -0.564 1 89.12 12 LEU B C 1
ATOM 1435 O O . LEU B 1 12 ? -8.305 -4.578 -0.062 1 89.12 12 LEU B O 1
ATOM 1439 N N . PRO B 1 13 ? -7.082 -3.77 -1.71 1 85.44 13 PRO B N 1
ATOM 1440 C CA . PRO B 1 13 ? -8.289 -3.488 -2.496 1 85.44 13 PRO B CA 1
ATOM 1441 C C . PRO B 1 13 ? -8.867 -4.738 -3.148 1 85.44 13 PRO B C 1
ATOM 1443 O O . PRO B 1 13 ? -8.367 -5.195 -4.176 1 85.44 13 PRO B O 1
ATOM 1446 N N . LEU B 1 14 ? -9.812 -5.32 -2.537 1 85.69 14 LEU B N 1
ATOM 1447 C CA . LEU B 1 14 ? -10.516 -6.496 -3.033 1 85.69 14 LEU B CA 1
ATOM 1448 C C . LEU B 1 14 ? -12 -6.203 -3.209 1 85.69 14 LEU B C 1
ATOM 1450 O O . LEU B 1 14 ? -12.797 -6.41 -2.287 1 85.69 14 LEU B O 1
ATOM 1454 N N . PRO B 1 15 ? -12.281 -5.586 -4.391 1 73.56 15 PRO B N 1
ATOM 1455 C CA . PRO B 1 15 ? -13.672 -5.164 -4.586 1 73.56 15 PRO B CA 1
ATOM 1456 C C . PRO B 1 15 ? -14.664 -6.324 -4.484 1 73.56 15 PRO B C 1
ATOM 1458 O O . PRO B 1 15 ? -14.312 -7.469 -4.777 1 73.56 15 PRO B O 1
ATOM 1461 N N . THR B 1 16 ? -15.695 -5.855 -3.844 1 65 16 THR B N 1
ATOM 1462 C CA . THR B 1 16 ? -16.812 -6.801 -3.848 1 65 16 THR B CA 1
ATOM 1463 C C . THR B 1 16 ? -17.438 -6.887 -5.234 1 65 16 THR B C 1
ATOM 1465 O O . THR B 1 16 ? -17.219 -6.02 -6.082 1 65 16 THR B O 1
ATOM 1468 N N . SER B 1 17 ? -17.781 -7.992 -5.793 1 56.12 17 SER B N 1
ATOM 1469 C CA . SER B 1 17 ? -18.359 -8.289 -7.098 1 56.12 17 SER B CA 1
ATOM 1470 C C . SER B 1 17 ? -19.109 -7.074 -7.656 1 56.12 17 SER B C 1
ATOM 1472 O O . SER B 1 17 ? -19.469 -7.051 -8.828 1 56.12 17 SER B O 1
ATOM 1474 N N . ASP B 1 18 ? -19.406 -6.039 -6.867 1 49.09 18 ASP B N 1
ATOM 1475 C CA . ASP B 1 18 ? -20.328 -5.105 -7.523 1 49.09 18 ASP B CA 1
ATOM 1476 C C . ASP B 1 18 ? -19.562 -4.105 -8.391 1 49.09 18 ASP B C 1
ATOM 1478 O O . ASP B 1 18 ? -18.734 -3.336 -7.883 1 49.09 18 ASP B O 1
ATOM 1482 N N . VAL B 1 19 ? -19.156 -4.535 -9.641 1 48.47 19 VAL B N 1
ATOM 1483 C CA . VAL B 1 19 ? -18.453 -3.961 -10.789 1 48.47 19 VAL B CA 1
ATOM 1484 C C . VAL B 1 19 ? -18.672 -2.449 -10.82 1 48.47 19 VAL B C 1
ATOM 1486 O O . VAL B 1 19 ? -17.859 -1.714 -11.391 1 48.47 19 VAL B O 1
ATOM 1489 N N . GLY B 1 20 ? -19.781 -1.917 -10.406 1 43.44 20 GLY B N 1
ATOM 1490 C CA . GLY B 1 20 ? -20.25 -0.686 -11.023 1 43.44 20 GLY B CA 1
ATOM 1491 C C . GLY B 1 20 ? -19.844 0.557 -10.25 1 43.44 20 GLY B C 1
ATOM 1492 O O . GLY B 1 20 ? -20.203 1.674 -10.633 1 43.44 20 GLY B O 1
ATOM 1493 N N . SER B 1 21 ? -19.547 0.468 -9.008 1 48.97 21 SER B N 1
ATOM 1494 C CA . SER B 1 21 ? -19.562 1.775 -8.359 1 48.97 21 SER B CA 1
ATOM 1495 C C . SER B 1 21 ? -18.172 2.426 -8.398 1 48.97 21 SER B C 1
ATOM 1497 O O . SER B 1 21 ? -17.172 1.774 -8.109 1 48.97 21 SER B O 1
ATOM 1499 N N . SER B 1 22 ? -17.984 3.361 -9.273 1 52.59 22 SER B N 1
ATOM 1500 C CA . SER B 1 22 ? -16.859 4.258 -9.5 1 52.59 22 SER B CA 1
ATOM 1501 C C . SER B 1 22 ? -16.297 4.781 -8.18 1 52.59 22 SER B C 1
ATOM 1503 O O . SER B 1 22 ? -15.211 5.371 -8.148 1 52.59 22 SER B O 1
ATOM 1505 N N . CYS B 1 23 ? -17.094 4.602 -7.074 1 58.22 23 CYS B N 1
ATOM 1506 C CA . CYS B 1 23 ? -16.656 5.23 -5.832 1 58.22 23 CYS B CA 1
ATOM 1507 C C . CYS B 1 23 ? -16.047 4.199 -4.887 1 58.22 23 CYS B C 1
ATOM 1509 O O . CYS B 1 23 ? -16.703 3.219 -4.527 1 58.22 23 CYS B O 1
ATOM 1511 N N . ALA B 1 24 ? -14.812 4.188 -4.738 1 66 24 ALA B N 1
ATOM 1512 C CA . ALA B 1 24 ? -14.156 3.311 -3.77 1 66 24 ALA B CA 1
ATOM 1513 C C . ALA B 1 24 ? -14.812 3.434 -2.395 1 66 24 ALA B C 1
ATOM 1515 O O . ALA B 1 24 ? -15.055 4.543 -1.911 1 66 24 ALA B O 1
ATOM 1516 N N . SER B 1 25 ? -15.516 2.365 -1.993 1 74.69 25 SER B N 1
ATOM 1517 C CA . SER B 1 25 ? -16.109 2.275 -0.66 1 74.69 25 SER B CA 1
ATOM 1518 C C . SER B 1 25 ? -15.203 1.498 0.291 1 74.69 25 SER B C 1
ATOM 1520 O O . SER B 1 25 ? -14.352 0.719 -0.148 1 74.69 25 SER B O 1
ATOM 1522 N N . VAL B 1 26 ? -15.258 1.839 1.525 1 75.44 26 VAL B N 1
ATOM 1523 C CA . VAL B 1 26 ? -14.484 1.119 2.529 1 75.44 26 VAL B CA 1
ATOM 1524 C C . VAL B 1 26 ? -14.781 -0.376 2.438 1 75.44 26 VAL B C 1
ATOM 1526 O O . VAL B 1 26 ? -13.938 -1.205 2.793 1 75.44 26 VAL B O 1
ATOM 1529 N N . HIS B 1 27 ? -15.891 -0.707 1.848 1 76.88 27 HIS B N 1
ATOM 1530 C CA . HIS B 1 27 ? -16.297 -2.104 1.743 1 76.88 27 HIS B CA 1
ATOM 1531 C C . HIS B 1 27 ? -15.516 -2.824 0.649 1 76.88 27 HIS B C 1
ATOM 1533 O O . HIS B 1 27 ? -15.555 -4.055 0.561 1 76.88 27 HIS B O 1
ATOM 1539 N N . ASP B 1 28 ? -14.805 -2.045 -0.083 1 79 28 ASP B N 1
ATOM 1540 C CA . ASP B 1 28 ? -14.047 -2.631 -1.185 1 79 28 ASP B CA 1
ATOM 1541 C C . ASP B 1 28 ? -12.656 -3.051 -0.729 1 79 28 ASP B C 1
ATOM 1543 O O . ASP B 1 28 ? -11.859 -3.549 -1.528 1 79 28 ASP B O 1
ATOM 1547 N N . PHE B 1 29 ? -12.477 -2.893 0.572 1 83.62 29 PHE B N 1
ATOM 1548 C CA . PHE B 1 29 ? -11.141 -3.213 1.06 1 83.62 29 PHE B CA 1
ATOM 1549 C C . PHE B 1 29 ? -11.188 -4.371 2.053 1 83.62 29 PHE B C 1
ATOM 1551 O O . PHE B 1 29 ? -12.148 -4.504 2.809 1 83.62 29 PHE B O 1
ATOM 1558 N N . SER B 1 30 ? -10.227 -5.172 1.984 1 88.38 30 SER B N 1
ATOM 1559 C CA . SER B 1 30 ? -9.977 -6.238 2.951 1 88.38 30 SER B CA 1
ATOM 1560 C C . SER B 1 30 ? -8.695 -5.992 3.729 1 88.38 30 SER B C 1
ATOM 1562 O O . SER B 1 30 ? -7.902 -5.117 3.367 1 88.38 30 SER B O 1
ATOM 1564 N N . LEU B 1 31 ? -8.57 -6.707 4.785 1 89.94 31 LEU B N 1
ATOM 1565 C CA . LEU B 1 31 ? -7.371 -6.555 5.602 1 89.94 31 LEU B CA 1
ATOM 1566 C C . LEU B 1 31 ? -6.555 -7.844 5.617 1 89.94 31 LEU B C 1
ATOM 1568 O O . LEU B 1 31 ? -7.109 -8.93 5.812 1 89.94 31 LEU B O 1
ATOM 1572 N N . LEU B 1 32 ? -5.324 -7.672 5.312 1 92.56 32 LEU B N 1
ATOM 1573 C CA . LEU B 1 32 ? -4.379 -8.766 5.492 1 92.56 32 LEU B CA 1
ATOM 1574 C C . LEU B 1 32 ? -3.588 -8.602 6.785 1 92.56 32 LEU B C 1
ATOM 1576 O O . LEU B 1 32 ? -2.881 -7.605 6.961 1 92.56 32 LEU B O 1
ATOM 1580 N N . VAL B 1 33 ? -3.719 -9.539 7.613 1 91.44 33 VAL B N 1
ATOM 1581 C CA . VAL B 1 33 ? -3.01 -9.516 8.891 1 91.44 33 VAL B CA 1
ATOM 1582 C C . VAL B 1 33 ? -1.894 -10.562 8.875 1 91.44 33 VAL B C 1
ATOM 1584 O O . VAL B 1 33 ? -2.139 -11.742 8.609 1 91.44 33 VAL B O 1
ATOM 1587 N N . CYS B 1 34 ? -0.764 -10.039 9.094 1 91.19 34 CYS B N 1
ATOM 1588 C CA . CYS B 1 34 ? 0.409 -10.906 9.109 1 91.19 34 CYS B CA 1
ATOM 1589 C C . CYS B 1 34 ? 1.056 -10.922 10.492 1 91.19 34 CYS B C 1
ATOM 1591 O O . CYS B 1 34 ? 1.146 -9.891 11.148 1 91.19 34 CYS B O 1
ATOM 1593 N N . SER B 1 35 ? 1.356 -12.016 10.938 1 83.19 35 SER B N 1
ATOM 1594 C CA . SER B 1 35 ? 2.031 -12.203 12.211 1 83.19 35 SER B CA 1
ATOM 1595 C C . SER B 1 35 ? 3.197 -13.172 12.086 1 83.19 35 SER B C 1
ATOM 1597 O O . SER B 1 35 ? 3.348 -13.844 11.062 1 83.19 35 SER B O 1
ATOM 1599 N N . GLY B 1 36 ? 4.023 -13.031 13.148 1 77.56 36 GLY B N 1
ATOM 1600 C CA . GLY B 1 36 ? 5.117 -13.992 13.156 1 77.56 36 GLY B CA 1
ATOM 1601 C C . GLY B 1 36 ? 4.66 -15.414 13.414 1 77.56 36 GLY B C 1
ATOM 1602 O O . GLY B 1 36 ? 3.797 -15.648 14.266 1 77.56 36 GLY B O 1
ATOM 1603 N N . LEU B 1 37 ? 5.02 -16.344 12.797 1 80.19 37 LEU B N 1
ATOM 1604 C CA . LEU B 1 37 ? 4.941 -17.797 12.977 1 80.19 37 LEU B CA 1
ATOM 1605 C C . LEU B 1 37 ? 3.518 -18.297 12.758 1 80.19 37 LEU B C 1
ATOM 1607 O O . LEU B 1 37 ? 3.215 -19.453 13.016 1 80.19 37 LEU B O 1
ATOM 1611 N N . GLU B 1 38 ? 2.414 -17.438 12.492 1 89.19 38 GLU B N 1
ATOM 1612 C CA . GLU B 1 38 ? 1.056 -17.828 12.133 1 89.19 38 GLU B CA 1
ATOM 1613 C C . GLU B 1 38 ? 0.744 -17.484 10.68 1 89.19 38 GLU B C 1
ATOM 1615 O O . GLU B 1 38 ? 1.323 -16.547 10.125 1 89.19 38 GLU B O 1
ATOM 1620 N N . PRO B 1 39 ? -0.096 -18.344 10.234 1 93.5 39 PRO B N 1
ATOM 1621 C CA . PRO B 1 39 ? -0.478 -18.016 8.852 1 93.5 39 PRO B CA 1
ATOM 1622 C C . PRO B 1 39 ? -1.119 -16.641 8.734 1 93.5 39 PRO B C 1
ATOM 1624 O O . PRO B 1 39 ? -1.809 -16.188 9.648 1 93.5 39 PRO B O 1
ATOM 1627 N N . ALA B 1 40 ? -0.801 -15.984 7.656 1 95.5 40 ALA B N 1
ATOM 1628 C CA . ALA B 1 40 ? -1.468 -14.719 7.359 1 95.5 40 ALA B CA 1
ATOM 1629 C C . ALA B 1 40 ? -2.969 -14.922 7.176 1 95.5 40 ALA B C 1
ATOM 1631 O O . ALA B 1 40 ? -3.408 -15.969 6.699 1 95.5 40 ALA B O 1
ATOM 1632 N N . VAL B 1 41 ? -3.74 -13.906 7.551 1 93.88 41 VAL B N 1
ATOM 1633 C CA . VAL B 1 41 ? -5.195 -14 7.523 1 93.88 41 VAL B CA 1
ATOM 1634 C C . VAL B 1 41 ? -5.777 -12.789 6.789 1 93.88 41 VAL B C 1
ATOM 1636 O O . VAL B 1 41 ? -5.336 -11.656 6.992 1 93.88 41 VAL B O 1
ATOM 1639 N N . VAL B 1 42 ? -6.734 -13.07 5.957 1 93.19 42 VAL B N 1
ATOM 1640 C CA . VAL B 1 42 ? -7.461 -12.016 5.254 1 93.19 42 VAL B CA 1
ATOM 1641 C C . VAL B 1 42 ? -8.844 -11.836 5.887 1 93.19 42 VAL B C 1
ATOM 1643 O O . VAL B 1 42 ? -9.602 -12.797 6.027 1 93.19 42 VAL B O 1
ATOM 1646 N N . TYR B 1 43 ? -9.109 -10.68 6.285 1 89.31 43 TYR B N 1
ATOM 1647 C CA . TYR B 1 43 ? -10.453 -10.305 6.715 1 89.31 43 TYR B CA 1
ATOM 1648 C C . TYR B 1 43 ? -11.203 -9.594 5.59 1 89.31 43 TYR B C 1
ATOM 1650 O O . TYR B 1 43 ? -10.852 -8.477 5.211 1 89.31 43 TYR B O 1
ATOM 1658 N N . ARG B 1 44 ? -12.148 -10.258 5.203 1 86.12 44 ARG B N 1
ATOM 1659 C CA . ARG B 1 44 ? -12.93 -9.68 4.109 1 86.12 44 ARG B CA 1
ATOM 1660 C C . ARG B 1 44 ? -14.07 -8.828 4.645 1 86.12 44 ARG B C 1
ATOM 1662 O O . ARG B 1 44 ? -14.695 -9.172 5.648 1 86.12 44 ARG B O 1
ATOM 1669 N N . PHE B 1 45 ? -14.312 -7.699 4.039 1 79.75 45 PHE B N 1
ATOM 1670 C CA . PHE B 1 45 ? -15.383 -6.762 4.367 1 79.75 45 PHE B CA 1
ATOM 1671 C C . PHE B 1 45 ? -15.367 -6.426 5.852 1 79.75 45 PHE B C 1
ATOM 1673 O O . PHE B 1 45 ? -16.391 -6.504 6.523 1 79.75 45 PHE B O 1
ATOM 1680 N N . PRO B 1 46 ? -14.297 -6.016 6.289 1 77.38 46 PRO B N 1
ATOM 1681 C CA . PRO B 1 46 ? -14.195 -5.801 7.734 1 77.38 46 PRO B CA 1
ATOM 1682 C C . PRO B 1 46 ? -15.016 -4.605 8.211 1 77.38 46 PRO B C 1
ATOM 1684 O O . PRO B 1 46 ? -15.281 -4.473 9.414 1 77.38 46 PRO B O 1
ATOM 1687 N N . PHE B 1 47 ? -15.469 -3.822 7.328 1 73.56 47 PHE B N 1
ATOM 1688 C CA . PHE B 1 47 ? -16.094 -2.578 7.762 1 73.56 47 PHE B CA 1
ATOM 1689 C C . PHE B 1 47 ? -17.578 -2.564 7.406 1 73.56 47 PHE B C 1
ATOM 1691 O O . PHE B 1 47 ? -18.203 -1.503 7.371 1 73.56 47 PHE B O 1
ATOM 1698 N N . LEU B 1 48 ? -18.078 -3.559 7.008 1 64.56 48 LEU B N 1
ATOM 1699 C CA . LEU B 1 48 ? -19.484 -3.613 6.617 1 64.56 48 LEU B CA 1
ATOM 1700 C C . LEU B 1 48 ? -20.391 -3.158 7.762 1 64.56 48 LEU B C 1
ATOM 1702 O O . LEU B 1 48 ? -21.344 -2.416 7.543 1 64.56 48 LEU B O 1
ATOM 1706 N N . ASN B 1 49 ? -20.141 -3.65 8.945 1 58.53 49 ASN B N 1
ATOM 1707 C CA . ASN B 1 49 ? -21.031 -3.248 10.031 1 58.53 49 ASN B CA 1
ATOM 1708 C C . ASN B 1 49 ? -20.359 -2.223 10.945 1 58.53 49 ASN B C 1
ATOM 1710 O O . ASN B 1 49 ? -19.203 -2.373 11.312 1 58.53 49 ASN B O 1
ATOM 1714 N N . ARG B 1 50 ? -20.859 -0.892 10.781 1 56.53 50 ARG B N 1
ATOM 1715 C CA . ARG B 1 50 ? -20.438 0.262 11.578 1 56.53 50 ARG B CA 1
ATOM 1716 C C . ARG B 1 50 ? -19.312 -0.106 12.531 1 56.53 50 ARG B C 1
ATOM 1718 O O . ARG B 1 50 ? -18.891 0.715 13.344 1 56.53 50 ARG B O 1
ATOM 1725 N N . GLY B 1 51 ? -18.641 -1.285 12.25 1 58.91 51 GLY B N 1
ATOM 1726 C CA . GLY B 1 51 ? -17.5 -1.705 13.055 1 58.91 51 GLY B CA 1
ATOM 1727 C C . GLY B 1 51 ? -16.609 -2.715 12.344 1 58.91 51 GLY B C 1
ATOM 1728 O O . GLY B 1 51 ? -16.891 -3.096 11.203 1 58.91 51 GLY B O 1
ATOM 1729 N N . LEU B 1 52 ? -15.391 -2.789 12.938 1 62.19 52 LEU B N 1
ATOM 1730 C CA . LEU B 1 52 ? -14.5 -3.844 12.453 1 62.19 52 LEU B CA 1
ATOM 1731 C C . LEU B 1 52 ? -15.047 -5.219 12.812 1 62.19 52 LEU B C 1
ATOM 1733 O O . LEU B 1 52 ? -15.094 -5.59 13.992 1 62.19 52 LEU B O 1
ATOM 1737 N N . THR B 1 53 ? -16.031 -5.73 12.023 1 62.19 53 THR B N 1
ATOM 1738 C CA . THR B 1 53 ? -16.516 -7.082 12.297 1 62.19 53 THR B CA 1
ATOM 1739 C C . THR B 1 53 ? -15.781 -8.102 11.43 1 62.19 53 THR B C 1
ATOM 1741 O O . THR B 1 53 ? -15.891 -8.078 10.203 1 62.19 53 THR B O 1
ATOM 1744 N N . PRO B 1 54 ? -14.867 -8.766 12.133 1 62.34 54 PRO B N 1
ATOM 1745 C CA . PRO B 1 54 ? -14.109 -9.781 11.398 1 62.34 54 PRO B CA 1
ATOM 1746 C C . PRO B 1 54 ? -14.945 -11.016 11.062 1 62.34 54 PRO B C 1
ATOM 1748 O O . PRO B 1 54 ? -14.602 -12.125 11.469 1 62.34 54 PRO B O 1
ATOM 1751 N N . THR B 1 55 ? -16.047 -10.836 10.391 1 65.12 55 THR B N 1
ATOM 1752 C CA . THR B 1 55 ? -16.906 -11.992 10.195 1 65.12 55 THR B CA 1
ATOM 1753 C C . THR B 1 55 ? -16.375 -12.883 9.078 1 65.12 55 THR B C 1
ATOM 1755 O O . THR B 1 55 ? -16.672 -14.086 9.047 1 65.12 55 THR B O 1
ATOM 1758 N N . HIS B 1 56 ? -15.492 -12.422 8.328 1 80.62 56 HIS B N 1
ATOM 1759 C CA . HIS B 1 56 ? -15.016 -13.242 7.215 1 80.62 56 HIS B CA 1
ATOM 1760 C C . HIS B 1 56 ? -13.5 -13.367 7.227 1 80.62 56 HIS B C 1
ATOM 1762 O O . HIS B 1 56 ? -12.812 -12.711 6.438 1 80.62 56 HIS B O 1
ATOM 1768 N N . ARG B 1 57 ? -13.125 -14.203 8.141 1 87.75 57 ARG B N 1
ATOM 1769 C CA . ARG B 1 57 ? -11.703 -14.477 8.32 1 87.75 57 ARG B CA 1
ATOM 1770 C C . ARG B 1 57 ? -11.258 -15.672 7.492 1 87.75 57 ARG B C 1
ATOM 1772 O O . ARG B 1 57 ? -11.797 -16.766 7.645 1 87.75 57 ARG B O 1
ATOM 1779 N N . VAL B 1 58 ? -10.297 -15.43 6.641 1 91.62 58 VAL B N 1
ATOM 1780 C CA . VAL B 1 58 ? -9.836 -16.516 5.777 1 91.62 58 VAL B CA 1
ATOM 1781 C C . VAL B 1 58 ? -8.312 -16.609 5.84 1 91.62 58 VAL B C 1
ATOM 1783 O O . VAL B 1 58 ? -7.617 -15.609 5.652 1 91.62 58 VAL B O 1
ATOM 1786 N N . GLU B 1 59 ? -7.836 -17.781 6.027 1 94.12 59 GLU B N 1
ATOM 1787 C CA . GLU B 1 59 ? -6.398 -18 6.145 1 94.12 59 GLU B CA 1
ATOM 1788 C C . GLU B 1 59 ? -5.758 -18.188 4.773 1 94.12 59 GLU B C 1
ATOM 1790 O O . GLU B 1 59 ? -6.375 -18.766 3.871 1 94.12 59 GLU B O 1
ATOM 1795 N N . LEU B 1 60 ? -4.551 -17.703 4.688 1 96.5 60 LEU B N 1
ATOM 1796 C CA . LEU B 1 60 ? -3.717 -18.031 3.537 1 96.5 60 LEU B CA 1
ATOM 1797 C C . LEU B 1 60 ? -2.84 -19.25 3.83 1 96.5 60 LEU B C 1
ATOM 1799 O O . LEU B 1 60 ? -1.834 -19.141 4.535 1 96.5 60 LEU B O 1
ATOM 1803 N N . PRO B 1 61 ? -3.225 -20.328 3.227 1 96.56 61 PRO B N 1
ATOM 1804 C CA . PRO B 1 61 ? -2.51 -21.547 3.586 1 96.56 61 PRO B CA 1
ATOM 1805 C C . PRO B 1 61 ? -1.026 -21.5 3.227 1 96.56 61 PRO B C 1
ATOM 1807 O O . PRO B 1 61 ? -0.657 -20.922 2.197 1 96.56 61 PRO B O 1
ATOM 1810 N N . ARG B 1 62 ? -0.186 -22.031 4.082 1 95.94 62 ARG B N 1
ATOM 1811 C CA . ARG B 1 62 ? 1.245 -22.234 3.877 1 95.94 62 ARG B CA 1
ATOM 1812 C C . ARG B 1 62 ? 1.99 -20.906 3.871 1 95.94 62 ARG B C 1
ATOM 1814 O O . ARG B 1 62 ? 3.158 -20.844 3.482 1 95.94 62 ARG B O 1
ATOM 1821 N N . SER B 1 63 ? 1.307 -19.828 4.258 1 96 63 SER B N 1
ATOM 1822 C CA . SER B 1 63 ? 1.946 -18.516 4.258 1 96 63 SER B CA 1
ATOM 1823 C C . SER B 1 63 ? 2.99 -18.422 5.363 1 96 63 SER B C 1
ATOM 1825 O O . SER B 1 63 ? 3.879 -17.562 5.305 1 96 63 SER B O 1
ATOM 1827 N N . ALA B 1 64 ? 2.906 -19.281 6.34 1 93.56 64 ALA B N 1
ATOM 1828 C CA . ALA B 1 64 ? 3.836 -19.234 7.465 1 93.56 64 ALA B CA 1
ATOM 1829 C C . ALA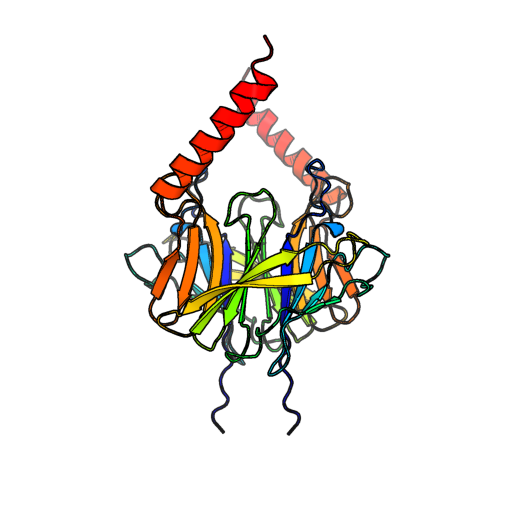 B 1 64 ? 5.023 -20.172 7.234 1 93.56 64 ALA B C 1
ATOM 1831 O O . ALA B 1 64 ? 5.953 -20.203 8.039 1 93.56 64 ALA B O 1
ATOM 1832 N N . ASP B 1 65 ? 5.02 -20.875 6.137 1 94.69 65 ASP B N 1
ATOM 1833 C CA . ASP B 1 65 ? 6.035 -21.891 5.875 1 94.69 65 ASP B CA 1
ATOM 1834 C C . ASP B 1 65 ? 7.379 -21.25 5.531 1 94.69 65 ASP B C 1
ATOM 1836 O O . ASP B 1 65 ? 8.414 -21.906 5.582 1 94.69 65 ASP B O 1
ATOM 1840 N N . PHE B 1 66 ? 7.414 -20.031 5.117 1 92.94 66 PHE B N 1
ATOM 1841 C CA . PHE B 1 66 ? 8.609 -19.391 4.586 1 92.94 66 PHE B CA 1
ATOM 1842 C C . PHE B 1 66 ? 8.906 -18.094 5.336 1 92.94 66 PHE B C 1
ATOM 1844 O O . PHE B 1 66 ? 9.062 -17.031 4.723 1 92.94 66 PHE B O 1
ATOM 1851 N N . ASP B 1 67 ? 8.953 -18.188 6.594 1 89.75 67 ASP B N 1
ATOM 1852 C CA . ASP B 1 67 ? 9.234 -17.047 7.457 1 89.75 67 ASP B CA 1
ATOM 1853 C C . ASP B 1 67 ? 8.109 -16.016 7.398 1 89.75 67 ASP B C 1
ATOM 1855 O O . ASP B 1 67 ? 6.992 -16.344 6.98 1 89.75 67 ASP B O 1
ATOM 1859 N N . HIS B 1 68 ? 8.344 -14.797 7.719 1 89.19 68 HIS B N 1
ATOM 1860 C CA . HIS B 1 68 ? 7.328 -13.773 7.895 1 89.19 68 HIS B CA 1
ATOM 1861 C C . HIS B 1 68 ? 6.891 -13.195 6.555 1 89.19 68 HIS B C 1
ATOM 1863 O O . HIS B 1 68 ? 7.723 -12.93 5.684 1 89.19 68 HIS B O 1
ATOM 1869 N N . VAL B 1 69 ? 5.562 -13.039 6.469 1 92.12 69 VAL B N 1
ATOM 1870 C CA . VAL B 1 69 ? 5.027 -12.25 5.363 1 92.12 69 VAL B CA 1
ATOM 1871 C C . VAL B 1 69 ? 5.312 -10.773 5.594 1 92.12 69 VAL B C 1
ATOM 1873 O O . VAL B 1 69 ? 5.043 -10.242 6.676 1 92.12 69 VAL B O 1
ATOM 1876 N N . ASN B 1 70 ? 5.816 -10.102 4.586 1 88.75 70 ASN B N 1
ATOM 1877 C CA . ASN B 1 70 ? 6.281 -8.734 4.781 1 88.75 70 ASN B CA 1
ATOM 1878 C C . ASN B 1 70 ? 5.527 -7.754 3.889 1 88.75 70 ASN B C 1
ATOM 1880 O O . ASN B 1 70 ? 5.449 -6.559 4.191 1 88.75 70 ASN B O 1
ATOM 1884 N N . CYS B 1 71 ? 5.023 -8.203 2.822 1 92.81 71 CYS B N 1
ATOM 1885 C CA . CYS B 1 71 ? 4.371 -7.332 1.852 1 92.81 71 CYS B CA 1
ATOM 1886 C C . CYS B 1 71 ? 3.334 -8.102 1.04 1 92.81 71 CYS B C 1
ATOM 1888 O O . CYS B 1 71 ? 3.268 -9.328 1.115 1 92.81 71 CYS B O 1
ATOM 1890 N N . ALA B 1 72 ? 2.523 -7.309 0.324 1 95.5 72 ALA B N 1
ATOM 1891 C CA . ALA B 1 72 ? 1.484 -7.93 -0.495 1 95.5 72 ALA B CA 1
ATOM 1892 C C . ALA B 1 72 ? 0.974 -6.961 -1.559 1 95.5 72 ALA B C 1
ATOM 1894 O O . ALA B 1 72 ? 1.147 -5.746 -1.437 1 95.5 72 ALA B O 1
ATOM 1895 N N . CYS B 1 73 ? 0.452 -7.492 -2.535 1 93.88 73 CYS B N 1
ATOM 1896 C CA . CYS B 1 73 ? -0.302 -6.746 -3.537 1 93.88 73 CYS B CA 1
ATOM 1897 C C . CYS B 1 73 ? -1.43 -7.594 -4.113 1 93.88 73 CYS B C 1
ATOM 1899 O O . CYS B 1 73 ? -1.515 -8.797 -3.836 1 93.88 73 CYS B O 1
ATOM 1901 N N . VAL B 1 74 ? -2.346 -6.926 -4.762 1 93.94 74 VAL B N 1
ATOM 1902 C CA . VAL B 1 74 ? -3.496 -7.59 -5.363 1 93.94 74 VAL B CA 1
ATOM 1903 C C . VAL B 1 74 ? -3.617 -7.191 -6.832 1 93.94 74 VAL B C 1
ATOM 1905 O O . VAL B 1 74 ? -3.32 -6.051 -7.199 1 93.94 74 VAL B O 1
ATOM 1908 N N . GLY B 1 75 ? -4.055 -8.117 -7.598 1 91.19 75 GLY B N 1
ATOM 1909 C CA . GLY B 1 75 ? -4.328 -7.859 -9 1 91.19 75 GLY B CA 1
ATOM 1910 C C . GLY B 1 75 ? -4.879 -9.07 -9.734 1 91.19 75 GLY B C 1
ATOM 1911 O O . GLY B 1 75 ? -4.789 -10.195 -9.242 1 91.19 75 GLY B O 1
ATOM 1912 N N . ASP B 1 76 ? -5.516 -8.758 -10.875 1 90.44 76 ASP B N 1
ATOM 1913 C CA . ASP B 1 76 ? -5.969 -9.828 -11.758 1 90.44 76 ASP B CA 1
ATOM 1914 C C . ASP B 1 76 ? -4.812 -10.391 -12.586 1 90.44 76 ASP B C 1
ATOM 1916 O O . ASP B 1 76 ? -4.602 -9.969 -13.727 1 90.44 76 ASP B O 1
ATOM 1920 N N . LEU B 1 77 ? -4.137 -11.359 -12.039 1 89.75 77 LEU B N 1
ATOM 1921 C CA . LEU B 1 77 ? -2.869 -11.812 -12.602 1 89.75 77 LEU B CA 1
ATOM 1922 C C . LEU B 1 77 ? -3.098 -12.891 -13.656 1 89.75 77 LEU B C 1
ATOM 1924 O O . LEU B 1 77 ? -2.254 -13.102 -14.531 1 89.75 77 LEU B O 1
ATOM 1928 N N . ASP B 1 78 ? -4.188 -13.57 -13.625 1 86.19 78 ASP B N 1
ATOM 1929 C CA . ASP B 1 78 ? -4.461 -14.602 -14.625 1 86.19 78 ASP B CA 1
ATOM 1930 C C . ASP B 1 78 ? -5.535 -14.141 -15.602 1 86.19 78 ASP B C 1
ATOM 1932 O O . ASP B 1 78 ? -6.027 -14.93 -16.422 1 86.19 78 ASP B O 1
ATOM 1936 N N . PHE B 1 79 ? -6.074 -12.953 -15.383 1 87 79 PHE B N 1
ATOM 1937 C CA . PHE B 1 79 ? -6.945 -12.258 -16.328 1 87 79 PHE B CA 1
ATOM 1938 C C . PHE B 1 79 ? -8.336 -12.875 -16.328 1 87 79 PHE B C 1
ATOM 1940 O O . PHE B 1 79 ? -9.008 -12.891 -17.375 1 87 79 PHE B O 1
ATOM 1947 N N . ASP B 1 80 ? -8.812 -13.398 -15.297 1 85.44 80 ASP B N 1
ATOM 1948 C CA . ASP B 1 80 ? -10.148 -13.977 -15.242 1 85.44 80 ASP B CA 1
ATOM 1949 C C . ASP B 1 80 ? -11.148 -12.992 -14.633 1 85.44 80 ASP B C 1
ATOM 1951 O O . ASP B 1 80 ? -12.305 -13.336 -14.398 1 85.44 80 ASP B O 1
ATOM 1955 N N . GLY B 1 81 ? -10.633 -11.836 -14.273 1 86.44 81 GLY B N 1
ATOM 1956 C CA . GLY B 1 81 ? -11.5 -10.797 -13.742 1 86.44 81 GLY B CA 1
ATOM 1957 C C . GLY B 1 81 ? -11.562 -10.789 -12.227 1 86.44 81 GLY B C 1
ATOM 1958 O O . GLY B 1 81 ? -12.211 -9.922 -11.633 1 86.44 81 GLY B O 1
ATOM 1959 N N . ARG B 1 82 ? -10.922 -11.719 -11.68 1 86.88 82 ARG B N 1
ATOM 1960 C CA . ARG B 1 82 ? -10.867 -11.781 -10.227 1 86.88 82 ARG B CA 1
ATOM 1961 C C . ARG B 1 82 ? -9.453 -11.531 -9.719 1 86.88 82 ARG B C 1
ATOM 1963 O O . ARG B 1 82 ? -8.484 -12.008 -10.312 1 86.88 82 ARG B O 1
ATOM 1970 N N . PRO B 1 83 ? -9.391 -10.828 -8.672 1 91.5 83 PRO B N 1
ATOM 1971 C CA . PRO B 1 83 ? -8.039 -10.516 -8.211 1 91.5 83 PRO B CA 1
ATOM 1972 C C . PRO B 1 83 ? -7.387 -11.68 -7.465 1 91.5 83 PRO B C 1
ATOM 1974 O O . PRO B 1 83 ? -8.062 -12.406 -6.734 1 91.5 83 PRO B O 1
ATOM 1977 N N . GLU B 1 84 ? -6.113 -11.867 -7.66 1 94.62 84 GLU B N 1
ATOM 1978 C CA . GLU B 1 84 ? -5.258 -12.727 -6.848 1 94.62 84 GLU B CA 1
ATOM 1979 C C . GLU B 1 84 ? -4.512 -11.922 -5.789 1 94.62 84 GLU B C 1
ATOM 1981 O O . GLU B 1 84 ? -4.336 -10.711 -5.934 1 94.62 84 GLU B O 1
ATOM 1986 N N . ILE B 1 85 ? -4.172 -12.57 -4.758 1 96.31 85 ILE B N 1
ATOM 1987 C CA . ILE B 1 85 ? -3.314 -11.984 -3.732 1 96.31 85 ILE B CA 1
ATOM 1988 C C . ILE B 1 85 ? -1.896 -12.539 -3.865 1 96.31 85 ILE B C 1
ATOM 1990 O O . ILE B 1 85 ? -1.7 -13.75 -3.941 1 96.31 85 ILE B O 1
ATOM 1994 N N . VAL B 1 86 ? -0.94 -11.672 -3.949 1 97.44 86 VAL B N 1
ATOM 1995 C CA . VAL B 1 86 ? 0.465 -12.062 -3.92 1 97.44 86 VAL B CA 1
ATOM 1996 C C . VAL B 1 86 ? 1.108 -11.586 -2.621 1 97.44 86 VAL B C 1
ATOM 1998 O O . VAL B 1 86 ? 0.986 -10.414 -2.258 1 97.44 86 VAL B O 1
ATOM 2001 N N . VAL B 1 87 ? 1.714 -12.5 -1.926 1 97.31 87 VAL B N 1
ATOM 2002 C CA . VAL B 1 87 ? 2.432 -12.078 -0.728 1 97.31 87 VAL B CA 1
ATOM 2003 C C . VAL B 1 87 ? 3.92 -12.375 -0.884 1 97.31 87 VAL B C 1
ATOM 2005 O O . VAL B 1 87 ? 4.297 -13.367 -1.514 1 97.31 87 VAL B O 1
ATOM 2008 N N . GLY B 1 88 ? 4.695 -11.484 -0.412 1 96.19 88 GLY B N 1
ATOM 2009 C CA . GLY B 1 88 ? 6.137 -11.672 -0.338 1 96.19 88 GLY B CA 1
ATOM 2010 C C . GLY B 1 88 ? 6.625 -11.984 1.064 1 96.19 88 GLY B C 1
ATOM 2011 O O . GLY B 1 88 ? 6.117 -11.43 2.041 1 96.19 88 GLY B O 1
ATOM 2012 N N . THR B 1 89 ? 7.617 -12.906 1.139 1 94.12 89 THR B N 1
ATOM 2013 C CA . THR B 1 89 ? 8.094 -13.32 2.455 1 94.12 89 THR B CA 1
ATOM 2014 C C . THR B 1 89 ? 9.57 -12.992 2.623 1 94.12 89 THR B C 1
ATOM 2016 O O . THR B 1 89 ? 10.297 -12.836 1.637 1 94.12 89 THR B O 1
ATOM 2019 N N . VAL B 1 90 ? 9.922 -12.883 3.887 1 91.44 90 VAL B N 1
ATOM 2020 C CA . VAL B 1 90 ? 11.336 -12.742 4.223 1 91.44 90 VAL B CA 1
ATOM 2021 C C . VAL B 1 90 ? 12.094 -13.992 3.805 1 91.44 90 VAL B C 1
ATOM 2023 O O . VAL B 1 90 ? 13.273 -13.922 3.434 1 91.44 90 VAL B O 1
ATOM 2026 N N . GLY B 1 91 ? 11.406 -15.102 3.703 1 94.62 91 GLY B N 1
ATOM 2027 C CA . GLY B 1 91 ? 11.969 -16.375 3.291 1 94.62 91 GLY B CA 1
ATOM 2028 C C . GLY B 1 91 ? 12.117 -16.5 1.788 1 94.62 91 GLY B C 1
ATOM 2029 O O . GLY B 1 91 ? 12.141 -17.625 1.254 1 94.62 91 GLY B O 1
ATOM 2030 N N . GLU B 1 92 ? 11.992 -15.539 1.146 1 97.12 92 GLU B N 1
ATOM 2031 C CA . GLU B 1 92 ? 12.391 -15.43 -0.255 1 97.12 92 GLU B CA 1
ATOM 2032 C C . GLU B 1 92 ? 11.336 -16.047 -1.174 1 97.12 92 GLU B C 1
ATOM 2034 O O . GLU B 1 92 ? 11.68 -16.625 -2.211 1 97.12 92 GLU B O 1
ATOM 2039 N N . GLN B 1 93 ? 10.141 -15.977 -0.778 1 96.88 93 GLN B N 1
ATOM 2040 C CA . GLN B 1 93 ? 9.102 -16.547 -1.619 1 96.88 93 GLN B CA 1
ATOM 2041 C C . GLN B 1 93 ? 8.07 -15.5 -2.016 1 96.88 93 GLN B C 1
ATOM 2043 O O . GLN B 1 93 ? 7.766 -14.594 -1.236 1 96.88 93 GLN B O 1
ATOM 2048 N N . LEU B 1 94 ? 7.578 -15.656 -3.207 1 97.81 94 LEU B N 1
ATOM 2049 C CA . LEU B 1 94 ? 6.289 -15.117 -3.619 1 97.81 94 LEU B CA 1
ATOM 2050 C C . LEU B 1 94 ? 5.215 -16.203 -3.607 1 97.81 94 LEU B C 1
ATOM 2052 O O . LEU B 1 94 ? 5.387 -17.266 -4.215 1 97.81 94 LEU B O 1
ATOM 2056 N N . LEU B 1 95 ? 4.195 -15.93 -2.898 1 98.06 95 LEU B N 1
ATOM 2057 C CA . LEU B 1 95 ? 3.057 -16.844 -2.854 1 98.06 95 LEU B CA 1
ATOM 2058 C C . LEU B 1 95 ? 1.836 -16.219 -3.523 1 98.06 95 LEU B C 1
ATOM 2060 O O . LEU B 1 95 ? 1.405 -15.125 -3.15 1 98.06 95 LEU B O 1
ATOM 2064 N N . PHE B 1 96 ? 1.296 -16.906 -4.492 1 97.56 96 PHE B N 1
ATOM 2065 C CA . PHE B 1 96 ? 0.139 -16.438 -5.246 1 97.56 96 PHE B CA 1
ATOM 2066 C C . PHE B 1 96 ? -1.124 -17.172 -4.812 1 97.56 96 PHE B C 1
ATOM 2068 O O . PHE B 1 96 ? -1.197 -18.391 -4.91 1 97.56 96 PHE B O 1
ATOM 2075 N N . TYR B 1 97 ? -2.08 -16.391 -4.402 1 97.19 97 TYR B N 1
ATOM 2076 C CA . TYR B 1 97 ? -3.316 -16.984 -3.908 1 97.19 97 TYR B CA 1
ATOM 2077 C C . TYR B 1 97 ? -4.496 -16.594 -4.789 1 97.19 97 TYR B C 1
ATOM 2079 O O . TYR B 1 97 ? -4.602 -15.453 -5.227 1 97.19 97 TYR B O 1
ATOM 2087 N N . ARG B 1 98 ? -5.301 -17.531 -4.988 1 95.31 98 ARG B N 1
ATOM 2088 C CA . ARG B 1 98 ? -6.57 -17.281 -5.668 1 95.31 98 ARG B CA 1
ATOM 2089 C C . ARG B 1 98 ? -7.75 -17.672 -4.781 1 95.31 98 ARG B C 1
ATOM 2091 O O . ARG B 1 98 ? -7.68 -18.656 -4.043 1 95.31 98 ARG B O 1
ATOM 2098 N N . ARG B 1 99 ? -8.773 -16.938 -4.965 1 91.44 99 ARG B N 1
ATOM 2099 C CA . ARG B 1 99 ? -9.984 -17.234 -4.203 1 91.44 99 ARG B CA 1
ATOM 2100 C C . ARG B 1 99 ? -10.789 -18.344 -4.855 1 91.44 99 ARG B C 1
ATOM 2102 O O . ARG B 1 99 ? -10.93 -18.391 -6.082 1 91.44 99 ARG B O 1
ATOM 2109 N N . VAL B 1 100 ? -11.227 -19.266 -4.023 1 89.94 100 VAL B N 1
ATOM 2110 C CA . VAL B 1 100 ? -12.086 -20.359 -4.48 1 89.94 100 VAL B CA 1
ATOM 2111 C C . VAL B 1 100 ? -13.414 -20.328 -3.729 1 89.94 100 VAL B C 1
ATOM 2113 O O . VAL B 1 100 ? -13.43 -20.312 -2.496 1 89.94 100 VAL B O 1
ATOM 2116 N N . GLU B 1 101 ? -14.398 -20 -4.469 1 80.06 101 GLU B N 1
ATOM 2117 C CA . GLU B 1 101 ? -15.719 -19.938 -3.852 1 80.06 101 GLU B CA 1
ATOM 2118 C C . GLU B 1 101 ? -16.234 -21.328 -3.5 1 80.06 101 GLU B C 1
ATOM 2120 O O . GLU B 1 101 ? -15.922 -22.297 -4.191 1 80.06 101 GLU B O 1
ATOM 2125 N N . ALA B 1 102 ? -16.719 -21.406 -2.221 1 70.19 102 ALA B N 1
ATOM 2126 C CA . ALA B 1 102 ? -17.359 -22.656 -1.854 1 70.19 102 ALA B CA 1
ATOM 2127 C C . ALA B 1 102 ? -18.688 -22.828 -2.58 1 70.19 102 ALA B C 1
ATOM 2129 O O . ALA B 1 102 ? -19.328 -21.859 -2.959 1 70.19 102 ALA B O 1
ATOM 2130 N N . ALA B 1 103 ? -18.969 -24.016 -3.107 1 60.41 103 ALA B N 1
ATOM 2131 C CA . ALA B 1 103 ? -20.188 -24.391 -3.822 1 60.41 103 ALA B CA 1
ATOM 2132 C C . ALA B 1 103 ? -21.422 -23.812 -3.135 1 60.41 103 ALA B C 1
ATOM 2134 O O . ALA B 1 103 ? -22.391 -23.422 -3.801 1 60.41 103 ALA B O 1
ATOM 2135 N N . GLN B 1 104 ? -21.484 -23.766 -1.891 1 57.22 104 GLN B N 1
ATOM 2136 C CA . GLN B 1 104 ? -22.797 -23.5 -1.316 1 57.22 104 GLN B CA 1
ATOM 2137 C C . GLN B 1 104 ? -22.938 -22.031 -0.936 1 57.22 104 GLN B C 1
ATOM 2139 O O . GLN B 1 104 ? -24.047 -21.484 -0.929 1 57.22 104 GLN B O 1
ATOM 2144 N N . ASN B 1 105 ? -21.906 -21.344 -0.252 1 54.03 105 ASN B N 1
ATOM 2145 C CA . ASN B 1 105 ? -22.109 -19.969 0.199 1 54.03 105 ASN B CA 1
ATOM 2146 C C . ASN B 1 105 ? -20.953 -19.062 -0.227 1 54.03 105 ASN B C 1
ATOM 2148 O O . ASN B 1 105 ? -19.797 -19.344 0.067 1 54.03 105 ASN B O 1
ATOM 2152 N N . ALA B 1 106 ? -21.25 -18.188 -1.2 1 52.56 106 ALA B N 1
ATOM 2153 C CA . ALA B 1 106 ? -20.328 -17.234 -1.8 1 52.56 106 ALA B CA 1
ATOM 2154 C C . ALA B 1 106 ? -19.453 -16.578 -0.737 1 52.56 106 ALA B C 1
ATOM 2156 O O . ALA B 1 106 ? -18.297 -16.219 -1.005 1 52.56 106 ALA B O 1
ATOM 2157 N N . ASP B 1 107 ? -20.047 -16.359 0.478 1 56.66 107 ASP B N 1
ATOM 2158 C CA . ASP B 1 107 ? -19.359 -15.641 1.541 1 56.66 107 ASP B CA 1
ATOM 2159 C C . ASP B 1 107 ? -18.297 -16.516 2.191 1 56.66 107 ASP B C 1
ATOM 2161 O O . ASP B 1 107 ? -17.469 -16.031 2.963 1 56.66 107 ASP B O 1
ATOM 2165 N N . SER B 1 108 ? -18.438 -17.828 1.792 1 64.06 108 SER B N 1
ATOM 2166 C CA . SER B 1 108 ? -17.562 -18.797 2.436 1 64.06 108 SER B CA 1
ATOM 2167 C C . SER B 1 108 ? -16.375 -19.156 1.537 1 64.06 108 SER B C 1
ATOM 2169 O O . SER B 1 108 ? -15.859 -20.281 1.599 1 64.06 108 SER B O 1
ATOM 2171 N N . GLY B 1 109 ? -15.805 -18.234 0.975 1 80.62 109 GLY B N 1
ATOM 2172 C CA . GLY B 1 109 ? -14.703 -18.547 0.089 1 80.62 109 GLY B CA 1
ATOM 2173 C C . GLY B 1 109 ? -13.391 -18.75 0.822 1 80.62 109 GLY B C 1
ATOM 2174 O O . GLY B 1 109 ? -13.281 -18.422 2.006 1 80.62 109 GLY B O 1
ATOM 2175 N N . ARG B 1 110 ? -12.586 -19.625 0.209 1 89.88 110 ARG B N 1
ATOM 2176 C CA . ARG B 1 110 ? -11.234 -19.859 0.708 1 89.88 110 ARG B CA 1
ATOM 2177 C C . ARG B 1 110 ? -10.188 -19.438 -0.32 1 89.88 110 ARG B C 1
ATOM 2179 O O . ARG B 1 110 ? -10.523 -19.156 -1.471 1 89.88 110 ARG B O 1
ATOM 2186 N N . TYR B 1 111 ? -9.016 -19.281 0.262 1 94.38 111 TYR B N 1
ATOM 2187 C CA . TYR B 1 111 ? -7.902 -19.031 -0.642 1 94.38 111 TYR B CA 1
ATOM 2188 C C . TYR B 1 111 ? -7.07 -20.297 -0.842 1 94.38 111 TYR B C 1
ATOM 2190 O O . TYR B 1 111 ? -6.895 -21.078 0.09 1 94.38 111 TYR B O 1
ATOM 2198 N N . GLU B 1 112 ? -6.629 -20.406 -2.043 1 96.19 112 GLU B N 1
ATOM 2199 C CA . GLU B 1 112 ? -5.719 -21.5 -2.377 1 96.19 112 GLU B CA 1
ATOM 2200 C C . GLU B 1 112 ? -4.395 -20.969 -2.92 1 96.19 112 GLU B C 1
ATOM 2202 O O . GLU B 1 112 ? -4.375 -19.969 -3.654 1 96.19 112 GLU B O 1
ATOM 2207 N N . LEU B 1 113 ? -3.336 -21.656 -2.496 1 97.56 113 LEU B N 1
ATOM 2208 C CA . LEU B 1 113 ? -2.025 -21.328 -3.057 1 97.56 113 LEU B CA 1
ATOM 2209 C C . LEU B 1 113 ? -1.914 -21.828 -4.492 1 97.56 113 LEU B C 1
ATOM 2211 O O . LEU B 1 113 ? -1.742 -23.031 -4.73 1 97.56 113 LEU B O 1
ATOM 2215 N N . ALA B 1 114 ? -1.971 -20.984 -5.41 1 96.62 114 ALA B N 1
ATOM 2216 C CA . ALA B 1 114 ? -2.014 -21.328 -6.828 1 96.62 114 ALA B CA 1
ATOM 2217 C C . ALA B 1 114 ? -0.605 -21.453 -7.402 1 96.62 114 ALA B C 1
ATOM 2219 O O . ALA B 1 114 ? -0.377 -22.234 -8.328 1 96.62 114 ALA B O 1
ATOM 2220 N N . TYR B 1 115 ? 0.303 -20.719 -6.969 1 95.75 115 TYR B N 1
ATOM 2221 C CA . TYR B 1 115 ? 1.654 -20.688 -7.516 1 95.75 115 TYR B CA 1
ATOM 2222 C C . TYR B 1 115 ? 2.65 -20.172 -6.48 1 95.75 115 TYR B C 1
ATOM 2224 O O . TYR B 1 115 ? 2.299 -19.375 -5.609 1 95.75 115 TYR B O 1
ATOM 2232 N N . ARG B 1 116 ? 3.795 -20.672 -6.531 1 96.81 116 ARG B N 1
ATOM 2233 C CA . ARG B 1 116 ? 4.906 -20.266 -5.68 1 96.81 116 ARG B CA 1
ATOM 2234 C C . ARG B 1 116 ? 6.16 -20 -6.508 1 96.81 116 ARG B C 1
ATOM 2236 O O . ARG B 1 116 ? 6.469 -20.75 -7.434 1 96.81 116 ARG B O 1
ATOM 2243 N N . HIS B 1 117 ? 6.848 -18.891 -6.184 1 97 117 HIS B N 1
ATOM 2244 C CA . HIS B 1 117 ? 8.062 -18.516 -6.902 1 97 117 HIS B CA 1
ATOM 2245 C C . HIS B 1 117 ? 9.164 -18.094 -5.941 1 97 117 HIS B C 1
ATOM 2247 O O . HIS B 1 117 ? 8.969 -17.203 -5.117 1 97 117 HIS B O 1
ATOM 2253 N N . ARG B 1 118 ? 10.289 -18.719 -6.117 1 97.25 118 ARG B N 1
ATOM 2254 C CA . ARG B 1 118 ? 11.414 -18.344 -5.27 1 97.25 118 ARG B CA 1
ATOM 2255 C C . ARG B 1 118 ? 12.172 -17.156 -5.844 1 97.25 118 ARG B C 1
ATOM 2257 O O . ARG B 1 118 ? 12.453 -17.109 -7.043 1 97.25 118 ARG B O 1
ATOM 2264 N N . MET B 1 119 ? 12.453 -16.234 -4.957 1 95.94 119 MET B N 1
ATOM 2265 C CA . MET B 1 119 ? 13.18 -15.031 -5.355 1 95.94 119 MET B CA 1
ATOM 2266 C C . MET B 1 119 ? 14.648 -15.133 -4.969 1 95.94 119 MET B C 1
ATOM 2268 O O . MET B 1 119 ? 15.047 -16.047 -4.246 1 95.94 119 MET B O 1
ATOM 2272 N N . ALA B 1 120 ? 15.422 -14.195 -5.457 1 93.75 120 ALA B N 1
ATOM 2273 C CA . ALA B 1 120 ? 16.875 -14.172 -5.254 1 93.75 120 ALA B CA 1
ATOM 2274 C C . ALA B 1 120 ? 17.219 -13.812 -3.812 1 93.75 120 ALA B C 1
ATOM 2276 O O . ALA B 1 120 ? 18.344 -14.047 -3.359 1 93.75 120 ALA B O 1
ATOM 2277 N N . GLY B 1 121 ? 16.312 -13.242 -3.037 1 94 121 GLY B N 1
ATOM 2278 C CA . GLY B 1 121 ? 16.484 -12.82 -1.655 1 94 121 GLY B CA 1
ATOM 2279 C C . GLY B 1 121 ? 15.172 -12.469 -0.981 1 94 121 GLY B C 1
ATOM 2280 O O . GLY B 1 121 ? 14.102 -12.648 -1.562 1 94 121 GLY B O 1
ATOM 2281 N N . PRO B 1 122 ? 15.344 -12.055 0.282 1 93.44 122 PRO B N 1
ATOM 2282 C CA . PRO B 1 122 ? 14.125 -11.633 0.981 1 93.44 122 PRO B CA 1
ATOM 2283 C C . PRO B 1 122 ? 13.328 -10.594 0.201 1 93.44 122 PRO B C 1
ATOM 2285 O O . PRO B 1 122 ? 13.906 -9.695 -0.41 1 93.44 122 PRO B O 1
ATOM 2288 N N . VAL B 1 123 ? 12.008 -10.711 0.215 1 94.38 123 VAL B N 1
ATOM 2289 C CA . VAL B 1 123 ? 11.125 -9.781 -0.487 1 94.38 123 VAL B CA 1
ATOM 2290 C C . VAL B 1 123 ? 10.797 -8.594 0.419 1 94.38 123 VAL B C 1
ATOM 2292 O O . VAL B 1 123 ? 10.25 -8.781 1.513 1 94.38 123 VAL B O 1
ATOM 2295 N N . HIS B 1 124 ? 11.055 -7.395 -0.047 1 91.31 124 HIS B N 1
ATOM 2296 C CA . HIS B 1 124 ? 10.898 -6.207 0.783 1 91.31 124 HIS B CA 1
ATOM 2297 C C . HIS B 1 124 ? 9.633 -5.445 0.417 1 91.31 124 HIS B C 1
ATOM 2299 O O . HIS B 1 124 ? 9.031 -4.781 1.267 1 91.31 124 HIS B O 1
ATOM 2305 N N . SER B 1 125 ? 9.266 -5.535 -0.825 1 92.06 125 SER B N 1
ATOM 2306 C CA . SER B 1 125 ? 8.094 -4.805 -1.291 1 92.06 125 SER B CA 1
ATOM 2307 C C . SER B 1 125 ? 7.543 -5.406 -2.58 1 92.06 125 SER B C 1
ATOM 2309 O O . SER B 1 125 ? 8.281 -6.027 -3.346 1 92.06 125 SER B O 1
ATOM 2311 N N . LEU B 1 126 ? 6.273 -5.16 -2.75 1 93.31 126 LEU B N 1
ATOM 2312 C CA . LEU B 1 126 ? 5.566 -5.609 -3.943 1 93.31 126 LEU B CA 1
ATOM 2313 C C . LEU B 1 126 ? 4.691 -4.496 -4.512 1 93.31 126 LEU B C 1
ATOM 2315 O O . LEU B 1 126 ? 4.059 -3.754 -3.758 1 93.31 126 LEU B O 1
ATOM 2319 N N . LEU B 1 127 ? 4.707 -4.465 -5.785 1 88.19 127 LEU B N 1
ATOM 2320 C CA . LEU B 1 127 ? 3.812 -3.547 -6.484 1 88.19 127 LEU B CA 1
ATOM 2321 C C . LEU B 1 127 ? 3.25 -4.191 -7.746 1 88.19 127 LEU B C 1
ATOM 2323 O O . LEU B 1 127 ? 3.982 -4.844 -8.492 1 88.19 127 LEU B O 1
ATOM 2327 N N . TYR B 1 128 ? 1.948 -4.004 -7.883 1 87.12 128 TYR B N 1
ATOM 2328 C CA . TYR B 1 128 ? 1.308 -4.449 -9.117 1 87.12 128 TYR B CA 1
ATOM 2329 C C . TYR B 1 128 ? 0.579 -3.299 -9.797 1 87.12 128 TYR B C 1
ATOM 2331 O O . TYR B 1 128 ? -0 -2.439 -9.133 1 87.12 128 TYR B O 1
ATOM 2339 N N . GLY B 1 129 ? 0.575 -3.371 -11.141 1 79.56 129 GLY B N 1
ATOM 2340 C CA . GLY B 1 129 ? -0.341 -2.492 -11.852 1 79.56 129 GLY B CA 1
ATOM 2341 C C . GLY B 1 129 ? 0.355 -1.58 -12.844 1 79.56 129 GLY B C 1
ATOM 2342 O O . GLY B 1 129 ? -0.298 -0.945 -13.672 1 79.56 129 GLY B O 1
ATOM 2343 N N . GLY B 1 130 ? 1.567 -1.57 -12.836 1 77.56 130 GLY B N 1
ATOM 2344 C CA . GLY B 1 130 ? 2.248 -0.677 -13.758 1 77.56 130 GLY B CA 1
ATOM 2345 C C . GLY B 1 130 ? 2.723 -1.371 -15.016 1 77.56 130 GLY B C 1
ATOM 2346 O O . GLY B 1 130 ? 2.99 -2.574 -15.008 1 77.56 130 GLY B O 1
ATOM 2347 N N . ASP B 1 131 ? 2.645 -0.646 -16.125 1 80.69 131 ASP B N 1
ATOM 2348 C CA . ASP B 1 131 ? 3.311 -1.069 -17.344 1 80.69 131 ASP B CA 1
ATOM 2349 C C . ASP B 1 131 ? 4.77 -0.621 -17.375 1 80.69 131 ASP B C 1
ATOM 2351 O O . ASP B 1 131 ? 5.152 0.24 -18.156 1 80.69 131 ASP B O 1
ATOM 2355 N N . PHE B 1 132 ? 5.555 -1.361 -16.688 1 77.94 132 PHE B N 1
ATOM 2356 C CA . PHE B 1 132 ? 6.922 -0.929 -16.422 1 77.94 132 PHE B CA 1
ATOM 2357 C C . PHE B 1 132 ? 7.82 -1.219 -17.609 1 77.94 132 PHE B C 1
ATOM 2359 O O . PHE B 1 132 ? 8.898 -0.631 -17.75 1 77.94 132 PHE B O 1
ATOM 2366 N N . LEU B 1 133 ? 7.367 -2.119 -18.453 1 78.25 133 LEU B N 1
ATOM 2367 C CA . LEU B 1 133 ? 8.18 -2.494 -19.609 1 78.25 133 LEU B CA 1
ATOM 2368 C C . LEU B 1 133 ? 7.742 -1.735 -20.859 1 78.25 133 LEU B C 1
ATOM 2370 O O . LEU B 1 133 ? 8.398 -1.813 -21.906 1 78.25 133 LEU B O 1
ATOM 2374 N N . GLY B 1 134 ? 6.652 -1.136 -20.797 1 77.38 134 GLY B N 1
ATOM 2375 C CA . GLY B 1 134 ? 6.164 -0.349 -21.922 1 77.38 134 GLY B CA 1
ATOM 2376 C C . GLY B 1 134 ? 5.508 -1.19 -23 1 77.38 134 GLY B C 1
ATOM 2377 O O . GLY B 1 134 ? 5.367 -0.745 -24.141 1 77.38 134 GLY B O 1
ATOM 2378 N N . ASP B 1 135 ? 5.223 -2.318 -22.797 1 79 135 ASP B N 1
ATOM 2379 C CA . ASP B 1 135 ? 4.625 -3.195 -23.812 1 79 135 ASP B CA 1
ATOM 2380 C C . ASP B 1 135 ? 3.117 -3.309 -23.609 1 79 135 ASP B C 1
ATOM 2382 O O . ASP B 1 135 ? 2.453 -4.09 -24.297 1 79 135 ASP B O 1
ATOM 2386 N N . GLY B 1 136 ? 2.605 -2.625 -22.594 1 78.31 136 GLY B N 1
ATOM 2387 C CA . GLY B 1 136 ? 1.166 -2.602 -22.375 1 78.31 136 GLY B CA 1
ATOM 2388 C C . GLY B 1 136 ? 0.695 -3.617 -21.359 1 78.31 136 GLY B C 1
ATOM 2389 O O . GLY B 1 136 ? -0.479 -3.629 -20.984 1 78.31 136 GLY B O 1
ATOM 2390 N N . LEU B 1 137 ? 1.586 -4.426 -20.984 1 82.06 137 LEU B N 1
ATOM 2391 C CA . LEU B 1 137 ? 1.211 -5.434 -20 1 82.06 137 LEU B CA 1
ATOM 2392 C C . LEU B 1 137 ? 1.6 -4.988 -18.594 1 82.06 137 LEU B C 1
ATOM 2394 O O . LEU B 1 137 ? 2.662 -4.398 -18.391 1 82.06 137 LEU B O 1
ATOM 2398 N N . LYS B 1 138 ? 0.752 -5.316 -17.688 1 86.31 138 LYS B N 1
ATOM 2399 C CA . LYS B 1 138 ? 1.081 -5.035 -16.281 1 86.31 138 LYS B CA 1
ATOM 2400 C C . LYS B 1 138 ? 2.047 -6.078 -15.727 1 86.31 138 LYS B C 1
ATOM 2402 O O . LYS B 1 138 ? 2.098 -7.207 -16.219 1 86.31 138 LYS B O 1
ATOM 2407 N N . CYS B 1 139 ? 2.842 -5.586 -14.758 1 88.5 139 CYS B N 1
ATOM 2408 C CA . CYS B 1 139 ? 3.842 -6.445 -14.133 1 88.5 139 CYS B CA 1
ATOM 2409 C C . CYS B 1 139 ? 3.756 -6.371 -12.617 1 88.5 139 CYS B C 1
ATOM 2411 O O . CYS B 1 139 ? 3.143 -5.457 -12.07 1 88.5 139 CYS B O 1
ATOM 2413 N N . VAL B 1 140 ? 4.227 -7.453 -12.016 1 91.31 140 VAL B N 1
ATOM 2414 C CA . VAL B 1 140 ? 4.531 -7.398 -10.594 1 91.31 140 VAL B CA 1
ATOM 2415 C C . VAL B 1 140 ? 5.98 -6.961 -10.383 1 91.31 140 VAL B C 1
ATOM 2417 O O . VAL B 1 140 ? 6.906 -7.605 -10.883 1 91.31 140 VAL B O 1
ATOM 2420 N N . ALA B 1 141 ? 6.156 -5.859 -9.781 1 90.62 141 ALA B N 1
ATOM 2421 C CA . ALA B 1 141 ? 7.492 -5.414 -9.391 1 90.62 141 ALA B CA 1
ATOM 2422 C C . ALA B 1 141 ? 7.863 -5.922 -8 1 90.62 141 ALA B C 1
ATOM 2424 O O . ALA B 1 141 ? 7.113 -5.723 -7.043 1 90.62 141 ALA B O 1
ATOM 2425 N N . VAL B 1 142 ? 8.977 -6.562 -7.895 1 93.06 142 VAL B N 1
ATOM 2426 C CA . VAL B 1 142 ? 9.43 -7.188 -6.656 1 93.06 142 VAL B CA 1
ATOM 2427 C C . VAL B 1 142 ? 10.773 -6.594 -6.234 1 93.06 142 VAL B C 1
ATOM 2429 O O . VAL B 1 142 ? 11.75 -6.664 -6.98 1 93.06 142 VAL B O 1
ATOM 2432 N N . LEU B 1 143 ? 10.758 -6.062 -5.102 1 91.62 143 LEU B N 1
ATOM 2433 C CA . LEU B 1 143 ? 12.008 -5.539 -4.555 1 91.62 143 LEU B CA 1
ATOM 2434 C C . LEU B 1 143 ? 12.633 -6.531 -3.58 1 91.62 143 LEU B C 1
ATOM 2436 O O . LEU B 1 143 ? 11.992 -6.949 -2.615 1 91.62 143 LEU B O 1
ATOM 2440 N N . THR B 1 144 ? 13.82 -6.875 -3.859 1 90.69 144 THR B N 1
ATOM 2441 C CA . THR B 1 144 ? 14.602 -7.707 -2.957 1 90.69 144 THR B CA 1
ATOM 2442 C C . THR B 1 144 ? 15.93 -7.031 -2.609 1 90.69 144 THR B C 1
ATOM 2444 O O . THR B 1 144 ? 16.203 -5.93 -3.09 1 90.69 144 THR B O 1
ATOM 2447 N N . SER B 1 145 ? 16.672 -7.684 -1.727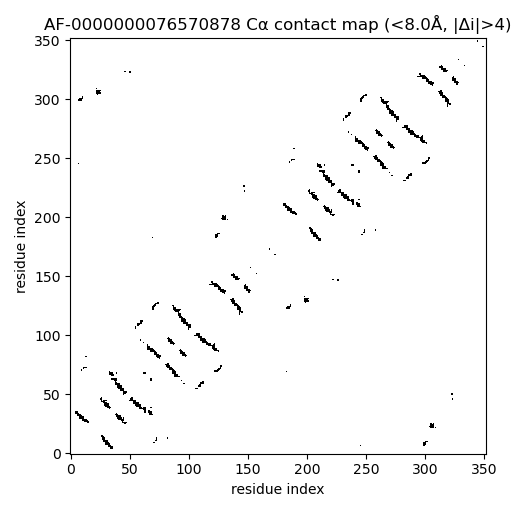 1 83.69 145 SER B N 1
ATOM 2448 C CA . SER B 1 145 ? 18 -7.176 -1.372 1 83.69 145 SER B CA 1
ATOM 2449 C C . SER B 1 145 ? 18.938 -7.176 -2.578 1 83.69 145 SER B C 1
ATOM 2451 O O . SER B 1 145 ? 19.938 -6.473 -2.588 1 83.69 145 SER B O 1
ATOM 2453 N N . GLN B 1 146 ? 18.562 -7.945 -3.625 1 86 146 GLN B N 1
ATOM 2454 C CA . GLN B 1 146 ? 19.406 -8.062 -4.816 1 86 146 GLN B CA 1
ATOM 2455 C C . GLN B 1 146 ? 18.984 -7.043 -5.879 1 86 146 GLN B C 1
ATOM 2457 O O . GLN B 1 146 ? 19.688 -6.855 -6.871 1 86 146 GLN B O 1
ATOM 2462 N N . GLY B 1 147 ? 17.844 -6.504 -5.73 1 83.75 147 GLY B N 1
ATOM 2463 C CA . GLY B 1 147 ? 17.406 -5.508 -6.691 1 83.75 147 GLY B CA 1
ATOM 2464 C C . GLY B 1 147 ? 15.93 -5.617 -7.023 1 83.75 147 GLY B C 1
ATOM 2465 O O . GLY B 1 147 ? 15.156 -6.215 -6.27 1 83.75 147 GLY B O 1
ATOM 2466 N N . LEU B 1 148 ? 15.602 -4.934 -8.07 1 88.56 148 LEU B N 1
ATOM 2467 C CA . LEU B 1 148 ? 14.219 -4.918 -8.539 1 88.56 148 LEU B CA 1
ATOM 2468 C C . LEU B 1 148 ? 14 -5.98 -9.609 1 88.56 148 LEU B C 1
ATOM 2470 O O . LEU B 1 148 ? 14.797 -6.098 -10.547 1 88.56 148 LEU B O 1
ATOM 2474 N N . HIS B 1 149 ? 12.984 -6.766 -9.453 1 90.88 149 HIS B N 1
ATOM 2475 C CA . HIS B 1 149 ? 12.578 -7.793 -10.406 1 90.88 149 HIS B CA 1
ATOM 2476 C C . HIS B 1 149 ? 11.18 -7.523 -10.938 1 90.88 149 HIS B C 1
ATOM 2478 O O . HIS B 1 149 ? 10.281 -7.145 -10.18 1 90.88 149 HIS B O 1
ATOM 2484 N N . LEU B 1 150 ? 11.055 -7.691 -12.203 1 90 150 LEU B N 1
ATOM 2485 C CA . LEU B 1 150 ? 9.742 -7.551 -12.828 1 90 150 LEU B CA 1
ATOM 2486 C C . LEU B 1 150 ? 9.227 -8.898 -13.32 1 90 150 LEU B C 1
ATOM 2488 O O . LEU B 1 150 ? 9.93 -9.602 -14.055 1 90 150 LEU B O 1
ATOM 2492 N N . LEU B 1 151 ? 8.094 -9.273 -12.828 1 91.88 151 LEU B N 1
ATOM 2493 C CA . LEU B 1 151 ? 7.438 -10.5 -13.273 1 91.88 151 LEU B CA 1
ATOM 2494 C C . LEU B 1 151 ? 6.227 -10.188 -14.141 1 91.88 151 LEU B C 1
ATOM 2496 O O . LEU B 1 151 ? 5.395 -9.352 -13.773 1 91.88 151 LEU B O 1
ATOM 2500 N N . GLN B 1 152 ? 6.242 -10.758 -15.281 1 88.44 152 GLN B N 1
ATOM 2501 C CA . GLN B 1 152 ? 5.145 -10.539 -16.219 1 88.44 152 GLN B CA 1
ATOM 2502 C C . GLN B 1 152 ? 4.746 -11.836 -16.906 1 88.44 152 GLN B C 1
ATOM 2504 O O . GLN B 1 152 ? 5.574 -12.727 -17.094 1 88.44 152 GLN B O 1
ATOM 2509 N N . CYS B 1 153 ? 3.441 -11.898 -17.141 1 85.44 153 CYS B N 1
ATOM 2510 C CA . CYS B 1 153 ? 2.982 -13.008 -17.953 1 85.44 153 CYS B CA 1
ATOM 2511 C C . CYS B 1 153 ? 3.6 -12.953 -19.344 1 85.44 153 CYS B C 1
ATOM 2513 O O . CYS B 1 153 ? 3.871 -11.867 -19.859 1 85.44 153 CYS B O 1
ATOM 2515 N N . SER B 1 154 ? 3.854 -14.055 -19.891 1 85.06 154 SER B N 1
ATOM 2516 C CA . SER B 1 154 ? 4.375 -14.07 -21.25 1 85.06 154 SER B CA 1
ATOM 2517 C C . SER B 1 154 ? 3.373 -13.461 -22.234 1 85.06 154 SER B C 1
ATOM 2519 O O . SER B 1 154 ? 2.164 -13.648 -22.094 1 85.06 154 SER B O 1
ATOM 2521 N N . LEU B 1 155 ? 3.957 -12.828 -23.156 1 78.5 155 LEU B N 1
ATOM 2522 C CA . LEU B 1 155 ? 3.111 -12.195 -24.156 1 78.5 155 LEU B CA 1
ATOM 2523 C C . LEU B 1 155 ? 2.338 -13.242 -24.953 1 78.5 155 LEU B C 1
ATOM 2525 O O . LEU B 1 155 ? 1.173 -13.031 -25.297 1 78.5 155 LEU B O 1
ATOM 2529 N N . ASP B 1 156 ? 3.023 -14.273 -25.281 1 80 156 ASP B N 1
ATOM 2530 C CA . ASP B 1 156 ? 2.369 -15.336 -26.031 1 80 156 ASP B CA 1
ATOM 2531 C C . ASP B 1 156 ? 1.125 -15.844 -25.297 1 80 156 ASP B C 1
ATOM 2533 O O . ASP B 1 156 ? 0.081 -16.062 -25.922 1 80 156 ASP B O 1
ATOM 2537 N N . PHE B 1 157 ? 1.325 -15.984 -24.141 1 84.56 157 PHE B N 1
ATOM 2538 C CA . PHE B 1 157 ? 0.181 -16.406 -23.344 1 84.56 157 PHE B CA 1
ATOM 2539 C C . PHE B 1 157 ? -0.943 -15.391 -23.422 1 84.56 157 PHE B C 1
ATOM 2541 O O . PHE B 1 157 ? -2.105 -15.742 -23.625 1 84.56 157 PHE B O 1
ATOM 2548 N N . CYS B 1 158 ? -0.604 -14.195 -23.312 1 81.19 158 CYS B N 1
ATOM 2549 C CA . CYS B 1 158 ? -1.601 -13.133 -23.312 1 81.19 158 CYS B CA 1
ATOM 2550 C C . CYS B 1 158 ? -2.309 -13.039 -24.656 1 81.19 158 CYS B C 1
ATOM 2552 O O . CYS B 1 158 ? -3.523 -12.836 -24.719 1 81.19 158 CYS B O 1
ATOM 2554 N N . ILE B 1 159 ? -1.606 -13.234 -25.625 1 81 159 ILE B N 1
ATOM 2555 C CA . ILE B 1 159 ? -2.17 -13.172 -26.969 1 81 159 ILE B CA 1
ATOM 2556 C C . ILE B 1 159 ? -3.125 -14.344 -27.188 1 81 159 ILE B C 1
ATOM 2558 O O . ILE B 1 159 ? -4.23 -14.164 -27.703 1 81 159 ILE B O 1
ATOM 2562 N N . ASP B 1 160 ? -2.699 -15.461 -26.828 1 85.44 160 ASP B N 1
ATOM 2563 C CA . ASP B 1 160 ? -3.547 -16.641 -26.969 1 85.44 160 ASP B CA 1
ATOM 2564 C C . ASP B 1 160 ? -4.844 -16.484 -26.188 1 85.44 160 ASP B C 1
ATOM 2566 O O . ASP B 1 160 ? -5.918 -16.859 -26.656 1 85.44 160 ASP B O 1
ATOM 2570 N N . LEU B 1 161 ? -4.684 -15.977 -25.062 1 85.62 161 LEU B N 1
ATOM 2571 C CA . LEU B 1 161 ? -5.855 -15.75 -24.219 1 85.62 161 LEU B CA 1
ATOM 2572 C C . LEU B 1 161 ? -6.809 -14.758 -24.875 1 85.62 161 LEU B C 1
ATOM 2574 O O . LEU B 1 161 ? -8.023 -14.984 -24.906 1 85.62 161 LEU B O 1
ATOM 2578 N N . LEU B 1 162 ? -6.316 -13.719 -25.359 1 79.62 162 LEU B N 1
ATOM 2579 C CA . LEU B 1 162 ? -7.125 -12.703 -26.031 1 79.62 162 LEU B CA 1
ATOM 2580 C C . LEU B 1 162 ? -7.812 -13.281 -27.266 1 79.62 162 LEU B C 1
ATOM 2582 O O . LEU B 1 162 ? -8.992 -13.016 -27.5 1 79.62 162 LEU B O 1
ATOM 2586 N N . ALA B 1 163 ? -7.105 -13.977 -27.953 1 83.62 163 ALA B N 1
ATOM 2587 C CA . ALA B 1 163 ? -7.652 -14.617 -29.156 1 83.62 163 ALA B CA 1
ATOM 2588 C C . ALA B 1 163 ? -8.805 -15.555 -28.797 1 83.62 163 ALA B C 1
ATOM 2590 O O . ALA B 1 163 ? -9.836 -15.555 -29.469 1 83.62 163 ALA B O 1
ATOM 2591 N N . SER B 1 164 ? -8.625 -16.266 -27.797 1 85.81 164 SER B N 1
ATOM 2592 C CA . SER B 1 164 ? -9.656 -17.188 -27.359 1 85.81 164 SER B CA 1
ATOM 2593 C C . SER B 1 164 ? -10.914 -16.453 -26.906 1 85.81 164 SER B C 1
ATOM 2595 O O . SER B 1 164 ? -12.031 -16.906 -27.188 1 85.81 164 SER B O 1
ATOM 2597 N N . ARG B 1 165 ? -10.797 -15.406 -26.344 1 82.19 165 ARG B N 1
ATOM 2598 C CA . ARG B 1 165 ? -11.93 -14.625 -25.859 1 82.19 165 ARG B CA 1
ATOM 2599 C C . ARG B 1 165 ? -12.656 -13.938 -27 1 82.19 165 ARG B C 1
ATOM 2601 O O . ARG B 1 165 ? -13.883 -13.812 -26.984 1 82.19 165 ARG B O 1
ATOM 2608 N N . LEU B 1 166 ? -11.844 -13.406 -27.828 1 80.44 166 LEU B N 1
ATOM 2609 C CA . LEU B 1 166 ? -12.445 -12.781 -29 1 80.44 166 LEU B CA 1
ATOM 2610 C C . LEU B 1 166 ? -13.203 -13.805 -29.844 1 80.44 166 LEU B C 1
ATOM 2612 O O . LEU B 1 166 ? -14.258 -13.508 -30.391 1 80.44 166 LEU B O 1
ATOM 2616 N N . ASP B 1 167 ? -12.75 -14.867 -29.922 1 77.56 167 ASP B N 1
ATOM 2617 C CA . ASP B 1 167 ? -13.43 -15.938 -30.641 1 77.56 167 ASP B CA 1
ATOM 2618 C C . ASP B 1 167 ? -14.75 -16.297 -29.969 1 77.56 167 ASP B C 1
ATOM 2620 O O . ASP B 1 167 ? -15.734 -16.609 -30.641 1 77.56 167 ASP B O 1
ATOM 2624 N N . SER B 1 168 ? -14.703 -16.109 -28.656 1 72.19 168 SER B N 1
ATOM 2625 C CA . SER B 1 168 ? -15.922 -16.406 -27.891 1 72.19 168 SER B CA 1
ATOM 2626 C C . SER B 1 168 ? -16.938 -15.281 -28.031 1 72.19 168 SER B C 1
ATOM 2628 O O . SER B 1 168 ? -18.141 -15.508 -27.906 1 72.19 168 SER B O 1
ATOM 2630 N N . CYS B 1 169 ? -16.375 -14.047 -27.859 1 64.44 169 CYS B N 1
ATOM 2631 C CA . CYS B 1 169 ? -17.25 -12.891 -28.031 1 64.44 169 CYS B CA 1
ATOM 2632 C C . CYS B 1 169 ? -17.828 -12.852 -29.438 1 64.44 169 CYS B C 1
ATOM 2634 O O . CYS B 1 169 ? -19 -12.484 -29.625 1 64.44 169 CYS B O 1
ATOM 2636 N N . ASP B 1 170 ? -17.016 -12.883 -30.5 1 55.16 170 ASP B N 1
ATOM 2637 C CA . ASP B 1 170 ? -17.547 -12.953 -31.859 1 55.16 170 ASP B CA 1
ATOM 2638 C C . ASP B 1 170 ? -18.578 -14.078 -31.984 1 55.16 170 ASP B C 1
ATOM 2640 O O . ASP B 1 170 ? -19.547 -13.953 -32.719 1 55.16 170 ASP B O 1
ATOM 2644 N N . ALA B 1 171 ? -18.547 -15.188 -31.297 1 49.44 171 ALA B N 1
ATOM 2645 C CA . ALA B 1 171 ? -19.641 -16.156 -31.359 1 49.44 171 ALA B CA 1
ATOM 2646 C C . ALA B 1 171 ? -20.906 -15.594 -30.703 1 49.44 171 ALA B C 1
ATOM 2648 O O . ALA B 1 171 ? -22.016 -15.852 -31.172 1 49.44 171 ALA B O 1
ATOM 2649 N N . GLU B 1 172 ? -20.797 -14.883 -29.516 1 49.06 172 GLU B N 1
ATOM 2650 C CA . GLU B 1 172 ? -22.016 -14.336 -28.938 1 49.06 172 GLU B CA 1
ATOM 2651 C C . GLU B 1 172 ? -22.375 -13 -29.562 1 49.06 172 GLU B C 1
ATOM 2653 O O . GLU B 1 172 ? -23.531 -12.766 -29.938 1 49.06 172 GLU B O 1
ATOM 2658 N N . THR B 1 173 ? -21.688 -11.859 -29.016 1 41.53 173 THR B N 1
ATOM 2659 C CA . THR B 1 173 ? -22.219 -10.516 -29.234 1 41.53 173 THR B CA 1
ATOM 2660 C C . THR B 1 173 ? -21.938 -10.039 -30.656 1 41.53 173 THR B C 1
ATOM 2662 O O . THR B 1 173 ? -22.125 -8.859 -30.969 1 41.53 173 THR B O 1
ATOM 2665 N N . LEU B 1 174 ? -21.203 -10.625 -31.562 1 32.97 174 LEU B N 1
ATOM 2666 C CA . LEU B 1 174 ? -21.312 -9.836 -32.781 1 32.97 174 LEU B CA 1
ATOM 2667 C C . LEU B 1 174 ? -22.781 -9.719 -33.219 1 32.97 174 LEU B C 1
ATOM 2669 O O . LEU B 1 174 ? -23.156 -10.211 -34.281 1 32.97 174 LEU B O 1
ATOM 2673 N N . ILE B 1 175 ? -23.656 -9.836 -32.312 1 30.06 175 ILE B N 1
ATOM 2674 C CA . ILE B 1 175 ? -24.984 -9.484 -32.812 1 30.06 175 ILE B CA 1
ATOM 2675 C C . ILE B 1 175 ? -24.969 -8.047 -33.344 1 30.06 175 ILE B C 1
ATOM 2677 O O . ILE B 1 175 ? -24.719 -7.105 -32.594 1 30.06 175 ILE B O 1
ATOM 2681 N N . CYS B 1 176 ? -24.625 -7.871 -34.625 1 21.62 176 CYS B N 1
ATOM 2682 C CA . CYS B 1 176 ? -25.203 -6.809 -35.438 1 21.62 176 CYS B CA 1
ATOM 2683 C C . CYS B 1 176 ? -26.734 -6.844 -35.375 1 21.62 176 CYS B C 1
ATOM 2685 O O . CYS B 1 176 ? -27.328 -7.918 -35.344 1 21.62 176 CYS B O 1
#

Secondary structure (DSSP, 8-state):
-------EEEEEE---S-TT-SS--GGGEEEEEE-SSS--EEEESTTSBSB----EEEE-TTTTBTB-EEEEEEE-SSSSSS-EEEEEETTSEEEEEEEE--SS-GGG-EEEEEEEEE-SS-EEEEEEEE-TTSSS--EEEEEETTEEEEE---HHHHHHHHHHHHHHHHHHT---/-------EEEEEE---S-TT-SS--GGGEEEEEE-SSS--EEEESTTSBSB----EEEE-TTTTBTB-EEEEEEE-SSSSSSPEEEEEETTSEEEEEEEE--SS-GGG-EEEEEEEEE-SS-EEEEEEEE-TTSSS--EEEEEETTEEEEE---HHHHHHHHHHHHHHHHHHT---